Protein AF-0000000083564159 (afdb_homodimer)

pLDDT: mean 83.93, std 13.26, range [47.67, 97.36]

Nearest PDB structures (foldseek):
  1vc1-assembly1_B  TM=6.272E-01  e=5.639E-02  Thermotoga maritima
  6qcm-assembly1_I  TM=6.468E-01  e=1.013E-01  Listeria monocytogenes EGD-e
  1th8-assembly1_B  TM=5.402E-01  e=8.894E-02  Geobacillus stearothermophilus
  7b0u-assembly1_F  TM=5.932E-01  e=3.270E-01  Listeria innocua Clip11262
  7b0u-assembly1_A  TM=6.269E-01  e=3.975E-01  Listeria innocua Clip11262

Organism: NCBI:txid148449

Solvent-accessible surface area (backbone atoms only — not comparable to full-atom values): 13227 Å² total; per-residue (Å²): 116,71,78,38,78,55,93,30,36,37,26,28,71,38,76,91,56,44,20,36,37,36,45,35,70,27,69,53,58,63,67,64,37,51,50,52,54,46,53,44,49,53,47,27,57,75,66,58,18,37,29,36,36,37,40,44,65,36,29,67,57,66,48,71,68,50,48,48,43,41,60,70,52,46,43,58,55,46,57,72,41,53,45,30,38,38,29,37,26,34,44,54,43,54,45,54,52,49,50,53,47,50,48,46,40,59,77,20,82,68,22,49,63,48,80,27,61,38,66,67,59,35,50,54,55,54,62,72,103,117,71,78,38,77,57,94,30,36,38,26,28,71,38,77,92,56,43,20,34,37,37,45,34,69,26,68,52,58,63,67,65,36,50,50,51,53,48,52,43,48,51,48,26,57,76,66,57,19,36,27,38,37,38,39,44,66,36,30,68,59,66,48,71,68,49,49,49,43,42,61,70,52,48,42,58,56,46,57,72,41,53,46,29,38,37,28,37,26,35,44,54,42,57,45,54,52,49,51,52,49,51,48,48,38,60,77,21,80,68,23,49,63,49,82,27,61,36,67,66,60,35,51,54,56,53,62,73,103

Secondary structure (DSSP, 8-state):
-EEEE-SSEEEEEETTTTEEEEEE-S---HHHHHHHHHHHHHHHHHHT--EEEEE-TTT-PPPHHHHHHIIIIIHHHHHTTT--EEEEE--HHHHHHHHHHHHHHHH-TT-EEEEES-HHHHHHHHHT-/-EEEE-SSEEEEEETTTTEEEEEE-S---HHHHHHHHHHHHHHHHHHT--EEEEE-TTT-PPPHHHHHHIIIIIHHHHHTTT--EEEEE--HHHHHHHHHHHHHHHH-TT-EEEEES-HHHHHHHHHT-

Foldseek 3Di:
DFLDDDPFWTWDADPVQLEIEIDGRAADADPRVVVSLVSSLVVCQVSQGQEYEYECAHHPDYDPVRVVCCVPPVVVSSVPGSHNYYHYHYPPVVVVVVVVQVVQVPVCVPGHDDDDPDPVVVVVVVVVD/DFLDDDPFWTWDADPVQLEIEIDGDAADADPRVVVSLVSSLVVCQVSQGQEYEYECAHHPDYDPVRVVCCVPPVVVSSVPGSHNYYHYHYPPVVVVVVVVQVVQVPVPVPDHDDDDPDPVVVVVVVVVD

Radius of gyration: 19.93 Å; Cα contacts (8 Å, |Δi|>4): 503; chains: 2; bounding box: 34×60×39 Å

Structure (mmCIF, N/CA/C/O backbone):
data_AF-0000000083564159-model_v1
#
loop_
_entity.id
_entity.type
_entity.pdbx_description
1 polymer 'SpoIIAA-like protein'
#
loop_
_atom_site.group_PDB
_atom_site.id
_atom_site.type_symbol
_atom_site.label_atom_id
_atom_site.label_alt_id
_atom_site.label_comp_id
_atom_site.label_asym_id
_atom_site.label_entity_id
_atom_site.label_seq_id
_atom_site.pdbx_PDB_ins_code
_atom_site.Cartn_x
_atom_site.Cartn_y
_atom_site.Cartn_z
_atom_site.occupancy
_atom_site.B_iso_or_equiv
_atom_site.auth_seq_id
_atom_site.auth_comp_id
_atom_site.auth_asym_id
_atom_site.auth_atom_id
_atom_site.pdbx_PDB_model_num
ATOM 1 N N . MET A 1 1 ? 11.198 -28.884 -3.739 1 72.07 1 MET A N 1
ATOM 2 C CA . MET A 1 1 ? 11.857 -28.613 -5.014 1 72.07 1 MET A CA 1
ATOM 3 C C . MET A 1 1 ? 11.157 -27.48 -5.758 1 72.07 1 MET A C 1
ATOM 5 O O . MET A 1 1 ? 9.942 -27.312 -5.641 1 72.07 1 MET A O 1
ATOM 9 N N . ALA A 1 2 ? 12.023 -26.552 -6.4 1 87.8 2 ALA A N 1
ATOM 10 C CA . ALA A 1 2 ? 11.457 -25.426 -7.14 1 87.8 2 ALA A CA 1
ATOM 11 C C . ALA A 1 2 ? 10.73 -25.903 -8.394 1 87.8 2 ALA A C 1
ATOM 13 O O . ALA A 1 2 ? 11.218 -26.786 -9.103 1 87.8 2 ALA A O 1
ATOM 14 N N . HIS A 1 3 ? 9.511 -25.605 -8.534 1 92.89 3 HIS A N 1
ATOM 15 C CA . HIS A 1 3 ? 8.754 -25.849 -9.757 1 92.89 3 HIS A CA 1
ATOM 16 C C . HIS A 1 3 ? 9.267 -24.987 -10.905 1 92.89 3 HIS A C 1
ATOM 18 O O . HIS A 1 3 ? 9.289 -25.427 -12.056 1 92.89 3 HIS A O 1
ATOM 24 N N . TYR A 1 4 ? 9.705 -23.851 -10.603 1 94.32 4 TYR A N 1
ATOM 25 C CA . TYR A 1 4 ? 10.267 -22.876 -11.53 1 94.32 4 TYR A CA 1
ATOM 26 C C . TYR A 1 4 ? 11.358 -22.05 -10.858 1 94.32 4 TYR A C 1
ATOM 28 O O . TYR A 1 4 ? 11.216 -21.647 -9.701 1 94.32 4 TYR A O 1
ATOM 36 N N . GLU A 1 5 ? 12.474 -21.88 -11.603 1 94.17 5 GLU A N 1
ATOM 37 C CA . GLU A 1 5 ? 13.583 -21.093 -11.072 1 94.17 5 GLU A CA 1
ATOM 38 C C . GLU A 1 5 ? 14.21 -20.222 -12.157 1 94.17 5 GLU A C 1
ATOM 40 O O . GLU A 1 5 ? 14.437 -20.684 -13.277 1 94.17 5 GLU A O 1
ATOM 45 N N . SER A 1 6 ? 14.332 -19.001 -11.838 1 92.21 6 SER A N 1
ATOM 46 C CA . SER A 1 6 ? 15.048 -18.039 -12.669 1 92.21 6 SER A CA 1
ATOM 47 C C . SER A 1 6 ? 15.965 -17.156 -11.828 1 92.21 6 SER A C 1
ATOM 49 O O . SER A 1 6 ? 16.073 -17.344 -10.615 1 92.21 6 SER A O 1
ATOM 51 N N . ASP A 1 7 ? 16.652 -16.27 -12.486 1 91.6 7 ASP A N 1
ATOM 52 C CA . ASP A 1 7 ? 17.548 -15.373 -11.763 1 91.6 7 ASP A CA 1
ATOM 53 C C . ASP A 1 7 ? 16.768 -14.458 -10.822 1 91.6 7 ASP A C 1
ATOM 55 O O . ASP A 1 7 ? 17.319 -13.952 -9.842 1 91.6 7 ASP A O 1
ATOM 59 N N . VAL A 1 8 ? 15.48 -14.381 -11.049 1 91.75 8 VAL A N 1
ATOM 60 C CA . VAL A 1 8 ? 14.767 -13.34 -10.316 1 91.75 8 VAL A CA 1
ATOM 61 C C . VAL A 1 8 ? 13.667 -13.969 -9.464 1 91.75 8 VAL A C 1
ATOM 63 O O . VAL A 1 8 ? 13.121 -13.321 -8.568 1 91.75 8 VAL A O 1
ATOM 66 N N . LEU A 1 9 ? 13.314 -15.254 -9.712 1 94.65 9 LEU A N 1
ATOM 67 C CA . LEU A 1 9 ? 12.128 -15.804 -9.064 1 94.65 9 LEU A CA 1
ATOM 68 C C . LEU A 1 9 ? 12.261 -17.312 -8.875 1 94.65 9 LEU A C 1
ATOM 70 O O . LEU A 1 9 ? 12.754 -18.012 -9.763 1 94.65 9 LEU A O 1
ATOM 74 N N . THR A 1 10 ? 11.872 -17.768 -7.726 1 95.93 10 THR A N 1
ATOM 75 C CA . THR A 1 10 ? 11.649 -19.188 -7.476 1 95.93 10 THR A CA 1
ATOM 76 C C . THR A 1 10 ? 10.182 -19.455 -7.151 1 95.93 10 THR A C 1
ATOM 78 O O . THR A 1 10 ? 9.571 -18.725 -6.367 1 95.93 10 THR A O 1
ATOM 81 N N . VAL A 1 11 ? 9.6 -20.441 -7.83 1 97.08 11 VAL A N 1
ATOM 82 C CA . VAL A 1 11 ? 8.233 -20.879 -7.569 1 97.08 11 VAL A CA 1
ATOM 83 C C . VAL A 1 11 ? 8.243 -22.302 -7.017 1 97.08 11 VAL A C 1
ATOM 85 O O . VAL A 1 11 ? 8.856 -23.198 -7.602 1 97.08 11 VAL A O 1
ATOM 88 N N . GLU A 1 12 ? 7.565 -22.433 -5.899 1 97.3 12 GLU A N 1
ATOM 89 C CA . GLU A 1 12 ? 7.56 -23.767 -5.306 1 97.3 12 GLU A CA 1
ATOM 90 C C . GLU A 1 12 ? 6.207 -24.085 -4.675 1 97.3 12 GLU A C 1
ATOM 92 O O . GLU A 1 12 ? 5.395 -23.185 -4.449 1 97.3 12 GLU A O 1
ATOM 97 N N . TRP A 1 13 ? 6.083 -25.453 -4.373 1 97.3 13 TRP A N 1
ATOM 98 C CA . TRP A 1 13 ? 4.91 -25.939 -3.655 1 97.3 13 TRP A CA 1
ATOM 99 C C . TRP A 1 13 ? 5.227 -26.163 -2.18 1 97.3 13 TRP A C 1
ATOM 101 O O . TRP A 1 13 ? 6.199 -26.843 -1.844 1 97.3 13 TRP A O 1
ATOM 111 N N . ASP A 1 14 ? 4.52 -25.534 -1.372 1 96.49 14 ASP A N 1
ATOM 112 C CA . ASP A 1 14 ? 4.604 -25.797 0.061 1 96.49 14 ASP A CA 1
ATOM 113 C C . ASP A 1 14 ? 3.457 -26.693 0.523 1 96.49 14 ASP A C 1
ATOM 115 O O . ASP A 1 14 ? 2.336 -26.222 0.722 1 96.49 14 ASP A O 1
ATOM 119 N N . SER A 1 15 ? 3.762 -27.84 0.771 1 94.43 15 SER A N 1
ATOM 120 C CA . SER A 1 15 ? 2.743 -28.832 1.096 1 94.43 15 SER A CA 1
ATOM 121 C C . SER A 1 15 ? 2.142 -28.577 2.474 1 94.43 15 SER A C 1
ATOM 123 O O . SER A 1 15 ? 0.975 -28.894 2.717 1 94.43 15 SER A O 1
ATOM 125 N N . SER A 1 16 ? 2.896 -27.956 3.334 1 94.3 16 SER A N 1
ATOM 126 C CA . SER A 1 16 ? 2.39 -27.684 4.675 1 94.3 16 SER A CA 1
ATOM 127 C C . SER A 1 16 ? 1.328 -26.589 4.654 1 94.3 16 SER A C 1
ATOM 129 O O . SER A 1 16 ? 0.424 -26.577 5.492 1 94.3 16 SER A O 1
ATOM 131 N N . LEU A 1 17 ? 1.376 -25.77 3.634 1 94.7 17 LEU A N 1
ATOM 132 C CA . LEU A 1 17 ? 0.436 -24.662 3.507 1 94.7 17 LEU A CA 1
ATOM 133 C C . LEU A 1 17 ? -0.545 -24.909 2.366 1 94.7 17 LEU A C 1
ATOM 135 O O . LEU A 1 17 ? -1.505 -24.155 2.193 1 94.7 17 LEU A O 1
ATOM 139 N N . GLU A 1 18 ? -0.195 -25.989 1.553 1 95.14 18 GLU A N 1
ATOM 140 C CA . GLU A 1 18 ? -0.939 -26.205 0.316 1 95.14 18 GLU A CA 1
ATOM 141 C C . GLU A 1 18 ? -1.012 -24.926 -0.514 1 95.14 18 GLU A C 1
ATOM 143 O O . GLU A 1 18 ? -2.097 -24.507 -0.923 1 95.14 18 GLU A O 1
ATOM 148 N N . ALA A 1 19 ? 0.169 -24.418 -0.706 1 96.52 19 ALA A N 1
ATOM 149 C CA . ALA A 1 19 ? 0.257 -23.107 -1.344 1 96.52 19 ALA A CA 1
ATOM 150 C C . ALA A 1 19 ? 1.346 -23.09 -2.413 1 96.52 19 ALA A C 1
ATOM 152 O O . ALA A 1 19 ? 2.374 -23.756 -2.272 1 96.52 19 ALA A O 1
ATOM 153 N N . VAL A 1 20 ? 1.058 -22.339 -3.409 1 97.23 20 VAL A N 1
ATOM 154 C CA . VAL A 1 20 ? 2.141 -21.91 -4.288 1 97.23 20 VAL A CA 1
ATOM 155 C C . VAL A 1 20 ? 2.902 -20.753 -3.643 1 97.23 20 VAL A C 1
ATOM 157 O O . VAL A 1 20 ? 2.296 -19.775 -3.198 1 97.23 20 VAL A O 1
ATOM 160 N N . VAL A 1 21 ? 4.214 -20.916 -3.55 1 96.41 21 VAL A N 1
ATOM 161 C CA . VAL A 1 21 ? 5.059 -19.888 -2.951 1 96.41 21 VAL A CA 1
ATOM 162 C C . VAL A 1 21 ? 5.941 -19.254 -4.025 1 96.41 21 VAL A C 1
ATOM 164 O O . VAL A 1 21 ? 6.692 -19.951 -4.712 1 96.41 21 VAL A O 1
ATOM 167 N N . MET A 1 22 ? 5.77 -17.883 -4.163 1 95.27 22 MET A N 1
ATOM 168 C CA . MET A 1 22 ? 6.568 -17.094 -5.097 1 95.27 22 MET A CA 1
ATOM 169 C C . MET A 1 22 ? 7.607 -16.259 -4.355 1 95.27 22 MET A C 1
ATOM 171 O O . MET A 1 22 ? 7.257 -15.325 -3.631 1 95.27 22 MET A O 1
ATOM 175 N N . ASN A 1 23 ? 8.845 -16.615 -4.583 1 93.02 23 ASN A N 1
ATOM 176 C CA . ASN A 1 23 ? 9.928 -15.865 -3.954 1 93.02 23 ASN A CA 1
ATOM 177 C C . ASN A 1 23 ? 10.684 -15.014 -4.97 1 93.02 23 ASN A C 1
ATOM 179 O O . ASN A 1 23 ? 11.565 -15.514 -5.672 1 93.02 23 ASN A O 1
ATOM 183 N N . TRP A 1 24 ? 10.386 -13.764 -5.024 1 90.19 24 TRP A N 1
ATOM 184 C CA . TRP A 1 24 ? 11.105 -12.847 -5.902 1 90.19 24 TRP A CA 1
ATOM 185 C C . TRP A 1 24 ? 12.433 -12.428 -5.281 1 90.19 24 TRP A C 1
ATOM 187 O O . TRP A 1 24 ? 12.478 -11.998 -4.126 1 90.19 24 TRP A O 1
ATOM 197 N N . HIS A 1 25 ? 13.498 -12.519 -6.035 1 88.97 25 HIS A N 1
ATOM 198 C CA . HIS A 1 25 ? 14.821 -12.225 -5.497 1 88.97 25 HIS A CA 1
ATOM 199 C C . HIS A 1 25 ? 15.413 -10.976 -6.142 1 88.97 25 HIS A C 1
ATOM 201 O O . HIS A 1 25 ? 16.498 -10.53 -5.761 1 88.97 25 HIS A O 1
ATOM 207 N N . ASP A 1 26 ? 14.755 -10.605 -7.213 1 86.76 26 ASP A N 1
ATOM 208 C CA . ASP A 1 26 ? 15.241 -9.421 -7.916 1 86.76 26 ASP A CA 1
ATOM 209 C C . ASP A 1 26 ? 14.123 -8.765 -8.724 1 86.76 26 ASP A C 1
ATOM 211 O O . ASP A 1 26 ? 13.051 -9.348 -8.897 1 86.76 26 ASP A O 1
ATOM 215 N N . PHE A 1 27 ? 14.558 -7.63 -9.273 1 85.83 27 PHE A N 1
ATOM 216 C CA . PHE A 1 27 ? 13.628 -6.878 -10.108 1 85.83 27 PHE A CA 1
ATOM 217 C C . PHE A 1 27 ? 13.285 -7.657 -11.372 1 85.83 27 PHE A C 1
ATOM 219 O O . PHE A 1 27 ? 14.158 -8.282 -11.979 1 85.83 27 PHE A O 1
ATOM 226 N N . ALA A 1 28 ? 11.951 -7.653 -11.732 1 87.45 28 ALA A N 1
ATOM 227 C CA . ALA A 1 28 ? 11.505 -8.315 -12.956 1 87.45 28 ALA A CA 1
ATOM 228 C C . ALA A 1 28 ? 10.453 -7.48 -13.679 1 87.45 28 ALA A C 1
ATOM 230 O O . ALA A 1 28 ? 9.585 -6.878 -13.043 1 87.45 28 ALA A O 1
ATOM 231 N N . THR A 1 29 ? 10.591 -7.395 -15.032 1 86.85 29 THR A N 1
ATOM 232 C CA . THR A 1 29 ? 9.618 -6.681 -15.853 1 86.85 29 THR A CA 1
ATOM 233 C C . THR A 1 29 ? 9.376 -7.418 -17.167 1 86.85 29 THR A C 1
ATOM 235 O O . THR A 1 29 ? 10.117 -8.34 -17.514 1 86.85 29 THR A O 1
ATOM 238 N N . GLY A 1 30 ? 8.327 -7.16 -17.786 1 91.56 30 GLY A N 1
ATOM 239 C CA . GLY A 1 30 ? 8.043 -7.71 -19.102 1 91.56 30 GLY A CA 1
ATOM 240 C C . GLY A 1 30 ? 7.87 -9.218 -19.093 1 91.56 30 GLY A C 1
ATOM 241 O O . GLY A 1 30 ? 7.137 -9.759 -18.262 1 91.56 30 GLY A O 1
ATOM 242 N N . GLU A 1 31 ? 8.564 -9.831 -20.018 1 93.22 31 GLU A N 1
ATOM 243 C CA . GLU A 1 31 ? 8.386 -11.265 -20.227 1 93.22 31 GLU A CA 1
A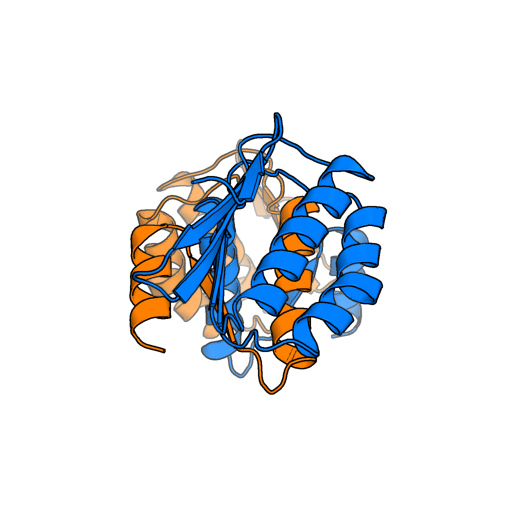TOM 244 C C . GLU A 1 31 ? 8.851 -12.062 -19.011 1 93.22 31 GLU A C 1
ATOM 246 O O . GLU A 1 31 ? 8.226 -13.056 -18.637 1 93.22 31 GLU A O 1
ATOM 251 N N . THR A 1 32 ? 9.892 -11.604 -18.424 1 92.8 32 THR A N 1
ATOM 252 C CA . THR A 1 32 ? 10.431 -12.295 -17.257 1 92.8 32 THR A CA 1
ATOM 253 C C . THR A 1 32 ? 9.425 -12.285 -16.11 1 92.8 32 THR A C 1
ATOM 255 O O . THR A 1 32 ? 9.212 -13.308 -15.455 1 92.8 32 THR A O 1
ATOM 258 N N . TYR A 1 33 ? 8.812 -11.256 -15.882 1 92.84 33 TYR A N 1
ATOM 259 C CA . TYR A 1 33 ? 7.774 -11.104 -14.868 1 92.84 33 TYR A CA 1
ATOM 260 C C . TYR A 1 33 ? 6.564 -11.973 -15.192 1 92.84 33 TYR A C 1
ATOM 262 O O . TYR A 1 33 ? 6.099 -12.739 -14.345 1 92.84 33 TYR A O 1
ATOM 270 N N . ARG A 1 34 ? 6.166 -11.958 -16.386 1 94.74 34 ARG A N 1
ATOM 271 C CA . ARG A 1 34 ? 4.943 -12.638 -16.799 1 94.74 34 ARG A CA 1
ATOM 272 C C . ARG A 1 34 ? 5.134 -14.151 -16.809 1 94.74 34 ARG A C 1
ATOM 274 O O . ARG A 1 34 ? 4.24 -14.898 -16.407 1 94.74 34 ARG A O 1
ATOM 281 N N . GLU A 1 35 ? 6.282 -14.507 -17.214 1 95.29 35 GLU A N 1
ATOM 282 C CA . GLU A 1 35 ? 6.6 -15.932 -17.208 1 95.29 35 GLU A CA 1
ATOM 283 C C . GLU A 1 35 ? 6.594 -16.493 -15.789 1 95.29 35 GLU A C 1
ATOM 285 O O . GLU A 1 35 ? 6.139 -17.616 -15.563 1 95.29 35 GLU A O 1
ATOM 290 N N . GLY A 1 36 ? 7.125 -15.745 -14.893 1 94.15 36 GLY A N 1
ATOM 291 C CA . GLY A 1 36 ? 7.115 -16.169 -13.502 1 94.15 36 GLY A CA 1
ATOM 292 C C . GLY A 1 36 ? 5.717 -16.35 -12.943 1 94.15 36 GLY A C 1
ATOM 293 O O . GLY A 1 36 ? 5.409 -17.386 -12.349 1 94.15 36 GLY A O 1
ATOM 294 N N . LEU A 1 37 ? 4.895 -15.345 -13.16 1 94.2 37 LEU A N 1
ATOM 295 C CA . LEU A 1 37 ? 3.52 -15.421 -12.68 1 94.2 37 LEU A CA 1
ATOM 296 C C . LEU A 1 37 ? 2.782 -16.588 -13.328 1 94.2 37 LEU A C 1
ATOM 298 O O . LEU A 1 37 ? 2.025 -17.297 -12.661 1 94.2 37 LEU A O 1
ATOM 302 N N . ASN A 1 38 ? 3.042 -16.809 -14.566 1 96.59 38 ASN A N 1
ATOM 303 C CA . ASN A 1 38 ? 2.394 -17.913 -15.267 1 96.59 38 ASN A CA 1
ATOM 304 C C . ASN A 1 38 ? 2.851 -19.265 -14.727 1 96.59 38 ASN A C 1
ATOM 306 O O . ASN A 1 38 ? 2.047 -20.191 -14.6 1 96.59 38 ASN A O 1
ATOM 310 N N . ALA A 1 39 ? 4.078 -19.346 -14.46 1 96.52 39 ALA A N 1
ATOM 311 C CA . ALA A 1 39 ? 4.587 -20.587 -13.882 1 96.52 39 ALA A CA 1
ATOM 312 C C . ALA A 1 39 ? 3.907 -20.891 -12.55 1 96.52 39 ALA A C 1
ATOM 314 O O . ALA A 1 39 ? 3.577 -22.044 -12.263 1 96.52 39 ALA A O 1
ATOM 315 N N . GLY A 1 40 ? 3.763 -19.867 -11.758 1 96.96 40 GLY A N 1
ATOM 316 C CA . GLY A 1 40 ? 3.044 -20.04 -10.506 1 96.96 40 GLY A CA 1
ATOM 317 C C . GLY A 1 40 ? 1.603 -20.473 -10.699 1 96.96 40 GLY A C 1
ATOM 318 O O . GLY A 1 40 ? 1.12 -21.37 -10.005 1 96.96 40 GLY A O 1
ATOM 319 N N . LEU A 1 41 ? 0.975 -19.871 -11.618 1 95.74 41 LEU A N 1
ATOM 320 C CA . LEU A 1 41 ? -0.428 -20.193 -11.859 1 95.74 41 LEU A CA 1
ATOM 321 C C . LEU A 1 41 ? -0.577 -21.622 -12.371 1 95.74 41 LEU A C 1
ATOM 323 O O . LEU A 1 41 ? -1.497 -22.337 -11.968 1 95.74 41 LEU A O 1
ATOM 327 N N . ASP A 1 42 ? 0.272 -22.005 -13.254 1 96.8 42 ASP A N 1
ATOM 328 C CA . ASP A 1 42 ? 0.251 -23.379 -13.747 1 96.8 42 ASP A CA 1
ATOM 329 C C . ASP A 1 42 ? 0.379 -24.377 -12.598 1 96.8 42 ASP A C 1
ATOM 331 O O . ASP A 1 42 ? -0.324 -25.389 -12.567 1 96.8 42 ASP A O 1
ATOM 335 N N . LEU A 1 43 ? 1.223 -24.05 -11.736 1 97.25 43 LEU A N 1
ATOM 336 C CA . LEU A 1 43 ? 1.403 -24.919 -10.578 1 97.25 43 LEU A CA 1
ATOM 337 C C . LEU A 1 43 ? 0.149 -24.935 -9.711 1 97.25 43 LEU A C 1
ATOM 339 O O . LEU A 1 43 ? -0.238 -25.985 -9.191 1 97.25 43 LEU A O 1
ATOM 343 N N . ALA A 1 44 ? -0.449 -23.793 -9.555 1 96.14 44 ALA A N 1
ATOM 344 C CA . ALA A 1 44 ? -1.68 -23.708 -8.773 1 96.14 44 ALA A CA 1
ATOM 345 C C . ALA A 1 44 ? -2.774 -24.585 -9.374 1 96.14 44 ALA A C 1
ATOM 347 O O . ALA A 1 44 ? -3.483 -25.287 -8.65 1 96.14 44 ALA A O 1
ATOM 348 N N . ILE A 1 45 ? -2.827 -24.566 -10.638 1 95.67 45 ILE A N 1
ATOM 349 C CA . ILE A 1 45 ? -3.839 -25.35 -11.339 1 95.67 45 ILE A CA 1
ATOM 350 C C . ILE A 1 45 ? -3.512 -26.837 -11.222 1 95.67 45 ILE A C 1
ATOM 352 O O . ILE A 1 45 ? -4.39 -27.65 -10.925 1 95.67 45 ILE A O 1
ATOM 356 N N . GLU A 1 46 ? -2.295 -27.138 -11.392 1 96.2 46 GLU A N 1
ATOM 357 C CA . GLU A 1 46 ? -1.846 -28.525 -11.315 1 96.2 46 GLU A CA 1
ATOM 358 C C . GLU A 1 46 ? -2.139 -29.125 -9.943 1 96.2 46 GLU A C 1
ATOM 360 O O . GLU A 1 46 ? -2.57 -30.275 -9.842 1 96.2 46 GLU A O 1
ATOM 365 N N . LYS A 1 47 ? -1.973 -28.319 -8.912 1 96.43 47 LYS A N 1
ATOM 366 C CA . LYS A 1 47 ? -2.064 -28.835 -7.549 1 96.43 47 LYS A CA 1
ATOM 367 C C . LYS A 1 47 ? -3.444 -28.572 -6.952 1 96.43 47 LYS A C 1
ATOM 369 O O . LYS A 1 47 ? -3.753 -29.046 -5.857 1 96.43 47 LYS A O 1
ATOM 374 N N . GLY A 1 48 ? -4.216 -27.852 -7.689 1 95.37 48 GLY A N 1
ATOM 375 C CA . GLY A 1 48 ? -5.475 -27.426 -7.1 1 95.37 48 GLY A CA 1
ATOM 376 C C . GLY A 1 48 ? -5.296 -26.576 -5.856 1 95.37 48 GLY A C 1
ATOM 377 O O . GLY A 1 48 ? -5.981 -26.783 -4.852 1 95.37 48 GLY A O 1
ATOM 378 N N . ALA A 1 49 ? -4.405 -25.664 -5.915 1 94.72 49 ALA A N 1
ATOM 379 C CA . ALA A 1 49 ? -4.015 -24.876 -4.75 1 94.72 49 ALA A CA 1
ATOM 380 C C . ALA A 1 49 ? -5.096 -23.863 -4.386 1 94.72 49 ALA A C 1
ATOM 382 O O . ALA A 1 49 ? -5.65 -23.194 -5.262 1 94.72 49 ALA A O 1
ATOM 383 N N . ALA A 1 50 ? -5.356 -23.771 -3.144 1 92.82 50 ALA A N 1
ATOM 384 C CA . ALA A 1 50 ? -6.26 -22.733 -2.656 1 92.82 50 ALA A CA 1
ATOM 385 C C . ALA A 1 50 ? -5.483 -21.505 -2.189 1 92.82 50 ALA A C 1
ATOM 387 O O . ALA A 1 50 ? -6.04 -20.408 -2.099 1 92.82 50 ALA A O 1
ATOM 388 N N . ASN A 1 51 ? -4.157 -21.777 -1.892 1 93.69 51 ASN A N 1
ATOM 389 C CA . ASN A 1 51 ? -3.364 -20.745 -1.234 1 93.69 51 ASN A CA 1
ATOM 390 C C . ASN A 1 51 ? -2.198 -20.291 -2.108 1 93.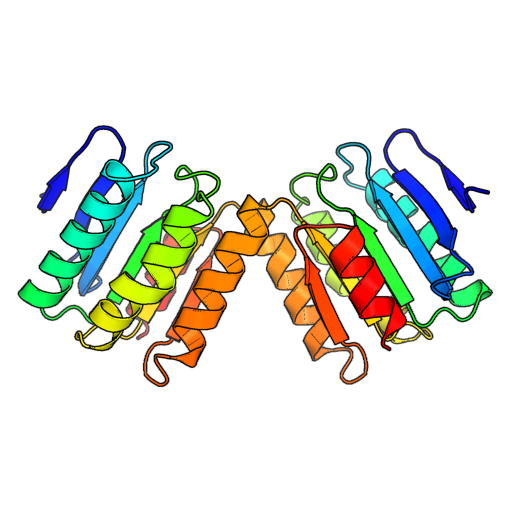69 51 ASN A C 1
ATOM 392 O O . ASN A 1 51 ? -1.577 -21.106 -2.793 1 93.69 51 ASN A O 1
ATOM 396 N N . TRP A 1 52 ? -1.965 -18.933 -2.029 1 93.71 52 TRP A N 1
ATOM 397 C CA . TRP A 1 52 ? -0.894 -18.253 -2.749 1 93.71 52 TRP A CA 1
ATOM 398 C C . TRP A 1 52 ? -0.097 -17.349 -1.815 1 93.71 52 TRP A C 1
ATOM 400 O O . TRP A 1 52 ? -0.673 -16.55 -1.073 1 93.71 52 TRP A O 1
ATOM 410 N N . LEU A 1 53 ? 1.157 -17.581 -1.796 1 93.83 53 LEU A N 1
ATOM 411 C CA . LEU A 1 53 ? 2.051 -16.714 -1.037 1 93.83 53 LEU A CA 1
ATOM 412 C C . LEU A 1 53 ? 3.068 -16.043 -1.956 1 93.83 53 LEU A C 1
ATOM 414 O O . LEU A 1 53 ? 3.885 -16.72 -2.584 1 93.83 53 LEU A O 1
ATOM 418 N N . ALA A 1 54 ? 3.023 -14.758 -2.035 1 91.86 54 ALA A N 1
ATOM 419 C CA . ALA A 1 54 ? 3.968 -14.002 -2.852 1 91.86 54 ALA A CA 1
ATOM 420 C C . ALA A 1 54 ? 4.803 -13.057 -1.993 1 91.86 54 ALA A C 1
ATOM 422 O O . ALA A 1 54 ? 4.263 -12.168 -1.332 1 91.86 54 ALA A O 1
ATOM 423 N N . ASP A 1 55 ? 6.044 -13.294 -2.037 1 88.79 55 ASP A N 1
ATOM 424 C CA . ASP A 1 55 ? 6.98 -12.373 -1.397 1 88.79 55 ASP A CA 1
ATOM 425 C C . ASP A 1 55 ? 7.504 -11.343 -2.395 1 88.79 55 ASP A C 1
ATOM 427 O O . ASP A 1 55 ? 8.32 -11.667 -3.26 1 88.79 55 ASP A O 1
ATOM 431 N N . LEU A 1 56 ? 7.066 -10.085 -2.269 1 82.01 56 LEU A N 1
ATOM 432 C CA . LEU A 1 56 ? 7.33 -9.061 -3.275 1 82.01 56 LEU A CA 1
ATOM 433 C C . LEU A 1 56 ? 8.374 -8.067 -2.778 1 82.01 56 LEU A C 1
ATOM 435 O O . LEU A 1 56 ? 8.607 -7.036 -3.412 1 82.01 56 LEU A O 1
ATOM 439 N N . ARG A 1 57 ? 9.089 -8.292 -1.77 1 80.74 57 ARG A N 1
ATOM 440 C CA . ARG A 1 57 ? 9.973 -7.325 -1.128 1 80.74 57 ARG A CA 1
ATOM 441 C C . ARG A 1 57 ? 11.129 -6.945 -2.048 1 80.74 57 ARG A C 1
ATOM 443 O O . ARG A 1 57 ? 11.643 -5.827 -1.978 1 80.74 57 ARG A O 1
ATOM 450 N N . ASP A 1 58 ? 11.404 -7.87 -3.003 1 80.89 58 ASP A N 1
ATOM 451 C CA . ASP A 1 58 ? 12.541 -7.607 -3.88 1 80.89 58 ASP A CA 1
ATOM 452 C C . ASP A 1 58 ? 12.086 -7.391 -5.321 1 80.89 58 ASP A C 1
ATOM 454 O O . ASP A 1 58 ? 12.911 -7.19 -6.215 1 80.89 58 ASP A O 1
ATOM 458 N N . LEU A 1 59 ? 10.852 -7.521 -5.648 1 77.45 59 LEU A N 1
ATOM 459 C CA . LEU A 1 59 ? 10.331 -7.402 -7.006 1 77.45 59 LEU A CA 1
ATOM 460 C C . LEU A 1 59 ? 10.431 -5.963 -7.502 1 77.45 59 LEU A C 1
ATOM 462 O O . LEU A 1 59 ? 10.612 -5.726 -8.698 1 77.45 59 LEU A O 1
ATOM 466 N N . GLY A 1 60 ? 10.403 -4.95 -6.573 1 70.39 60 GLY A N 1
ATOM 467 C CA . GLY A 1 60 ? 10.413 -3.55 -6.964 1 70.39 60 GLY A CA 1
ATOM 468 C C . GLY A 1 60 ? 9.078 -3.071 -7.504 1 70.39 60 GLY A C 1
ATOM 469 O O . GLY A 1 60 ? 8.039 -3.674 -7.229 1 70.39 60 GLY A O 1
ATOM 470 N N . THR A 1 61 ? 9.109 -1.928 -8.379 1 68.28 61 THR A N 1
ATOM 471 C CA . THR A 1 61 ? 7.894 -1.317 -8.905 1 68.28 61 THR A CA 1
ATOM 472 C C . THR A 1 61 ? 7.534 -1.911 -10.264 1 68.28 61 THR A C 1
ATOM 474 O O . THR A 1 61 ? 8.392 -2.032 -11.141 1 68.28 61 THR A O 1
ATOM 477 N N . LEU A 1 62 ? 6.281 -2.344 -10.381 1 74.67 62 LEU A N 1
ATOM 478 C CA . LEU A 1 62 ? 5.803 -2.915 -11.635 1 74.67 62 LEU A CA 1
ATOM 479 C C . LEU A 1 62 ? 5.633 -1.833 -12.696 1 74.67 62 LEU A C 1
ATOM 481 O O . LEU A 1 62 ? 5.175 -0.728 -12.395 1 74.67 62 LEU A O 1
ATOM 485 N N . SER A 1 63 ? 6.045 -2.163 -13.849 1 78.25 63 SER A N 1
ATOM 486 C CA . SER A 1 63 ? 5.741 -1.261 -14.955 1 78.25 63 SER A CA 1
ATOM 487 C C . SER A 1 63 ? 4.236 -1.135 -15.168 1 78.25 63 SER A C 1
ATOM 489 O O . SER A 1 63 ? 3.472 -2.018 -14.774 1 78.25 63 SER A O 1
ATOM 491 N N . GLU A 1 64 ? 3.883 -0.102 -15.807 1 73.85 64 GLU A N 1
ATOM 492 C CA . GLU A 1 64 ? 2.469 0.089 -16.114 1 73.85 64 GLU A CA 1
ATOM 493 C C . GLU A 1 64 ? 1.932 -1.052 -16.973 1 73.85 64 GLU A C 1
ATOM 495 O O . GLU A 1 64 ? 0.824 -1.542 -16.741 1 73.85 64 GLU A O 1
ATOM 500 N N . ASP A 1 65 ? 2.711 -1.461 -17.933 1 82.07 65 ASP A N 1
ATOM 501 C CA . ASP A 1 65 ? 2.317 -2.547 -18.825 1 82.07 65 ASP A CA 1
ATOM 502 C C . ASP A 1 65 ? 2.137 -3.853 -18.054 1 82.07 65 ASP A C 1
ATOM 504 O O . ASP A 1 65 ? 1.202 -4.611 -18.317 1 82.07 65 ASP A O 1
ATOM 508 N N . ASP A 1 66 ? 2.976 -4.076 -17.127 1 84.8 66 ASP A N 1
ATOM 509 C CA . ASP A 1 66 ? 2.905 -5.314 -16.357 1 84.8 66 ASP A CA 1
ATOM 510 C C . ASP A 1 66 ? 1.728 -5.289 -15.385 1 84.8 66 ASP A C 1
ATOM 512 O O . ASP A 1 66 ? 1.093 -6.318 -15.144 1 84.8 66 ASP A O 1
ATOM 516 N N . GLN A 1 67 ? 1.483 -4.139 -14.913 1 79.81 67 GLN A N 1
ATOM 517 C CA . GLN A 1 67 ? 0.305 -3.98 -14.066 1 79.81 67 GLN A CA 1
ATOM 518 C C . GLN A 1 67 ? -0.976 -4.256 -14.847 1 79.81 67 GLN A C 1
ATOM 520 O O . GLN A 1 67 ? -1.846 -4.996 -14.381 1 79.81 67 GLN A O 1
ATOM 525 N N . GLN A 1 68 ? -0.988 -3.7 -15.944 1 79.8 68 GLN A N 1
ATOM 526 C CA . GLN A 1 68 ? -2.164 -3.876 -16.789 1 79.8 68 GLN A CA 1
ATOM 527 C C . GLN A 1 68 ? -2.346 -5.339 -17.182 1 79.8 68 GLN A C 1
ATOM 529 O O . GLN A 1 68 ? -3.457 -5.87 -17.123 1 79.8 68 GLN A O 1
ATOM 534 N N . TRP A 1 69 ? -1.312 -5.914 -17.581 1 87.62 69 TRP A N 1
ATOM 535 C CA . TRP A 1 69 ? -1.37 -7.325 -17.949 1 87.62 69 TRP A CA 1
ATOM 536 C C . TRP A 1 69 ? -1.822 -8.177 -16.768 1 87.62 69 TRP A C 1
ATOM 538 O O . TRP A 1 69 ? -2.636 -9.089 -16.928 1 87.62 69 TRP A O 1
ATOM 548 N N . THR A 1 70 ? -1.229 -7.941 -15.648 1 86.23 70 THR A N 1
ATOM 549 C CA . THR A 1 70 ? -1.59 -8.694 -14.452 1 86.23 70 THR A CA 1
ATOM 550 C C . THR A 1 70 ? -3.087 -8.588 -14.177 1 86.23 70 THR A C 1
ATOM 552 O O . THR A 1 70 ? -3.75 -9.596 -13.925 1 86.23 70 THR A O 1
ATOM 555 N N . GLN A 1 71 ? -3.62 -7.451 -14.324 1 80.36 71 GLN A N 1
ATOM 556 C CA . GLN A 1 71 ? -5.02 -7.198 -13.997 1 80.36 71 GLN A CA 1
ATOM 557 C C . GLN A 1 71 ? -5.946 -7.758 -15.073 1 80.36 71 GLN A C 1
ATOM 559 O O . GLN A 1 71 ? -6.994 -8.328 -14.762 1 80.36 71 GLN A O 1
ATOM 564 N N . GLU A 1 72 ? -5.528 -7.692 -16.209 1 81.82 72 GLU A N 1
ATOM 565 C CA . GLU A 1 72 ? -6.461 -7.954 -17.301 1 81.82 72 GLU A CA 1
ATOM 566 C C . GLU A 1 72 ? -6.315 -9.381 -17.821 1 81.82 72 GLU A C 1
ATOM 568 O O . GLU A 1 72 ? -7.237 -9.92 -18.438 1 81.82 72 GLU A O 1
ATOM 573 N N . GLU A 1 73 ? -5.192 -9.87 -17.627 1 87.88 73 GLU A N 1
ATOM 574 C CA . GLU A 1 73 ? -4.957 -11.188 -18.209 1 87.88 73 GLU A CA 1
ATOM 575 C C . GLU A 1 73 ? -4.712 -12.234 -17.125 1 87.88 73 GLU A C 1
ATOM 577 O O . GLU A 1 73 ? -5.312 -13.311 -17.147 1 87.88 73 GLU A O 1
ATOM 582 N N . TRP A 1 74 ? -3.891 -11.957 -16.225 1 89.95 74 TRP A N 1
ATOM 583 C CA . TRP A 1 74 ? -3.493 -12.96 -15.243 1 89.95 74 TRP A CA 1
ATOM 584 C C . TRP A 1 74 ? -4.574 -13.145 -14.184 1 89.95 74 TRP A C 1
ATOM 586 O O . TRP A 1 74 ? -4.937 -14.275 -13.849 1 89.95 74 TRP A O 1
ATOM 596 N N . HIS A 1 75 ? -5.094 -12.078 -13.708 1 84.84 75 HIS A N 1
ATOM 597 C CA . HIS A 1 75 ? -6.061 -12.148 -12.619 1 84.84 75 HIS A CA 1
ATOM 598 C C . HIS A 1 75 ? -7.285 -12.965 -13.019 1 84.84 75 HIS A C 1
ATOM 600 O O . HIS A 1 75 ? -7.713 -13.853 -12.279 1 84.84 75 HIS A O 1
ATOM 606 N N . PRO A 1 76 ? -7.794 -12.69 -14.141 1 84.2 76 PRO A N 1
ATOM 607 C CA . PRO A 1 76 ? -8.954 -13.492 -14.534 1 84.2 76 PRO A CA 1
ATOM 608 C C . PRO A 1 76 ? -8.654 -14.989 -14.561 1 84.2 76 PRO A C 1
ATOM 610 O O . PRO A 1 76 ? -9.494 -15.798 -14.159 1 84.2 76 PRO A O 1
ATOM 613 N N . ARG A 1 77 ? -7.528 -15.316 -15.004 1 89.01 77 ARG A N 1
ATOM 614 C CA . ARG A 1 77 ? -7.131 -16.72 -15.018 1 89.01 77 ARG A CA 1
ATOM 615 C C . ARG A 1 77 ? -6.957 -17.255 -13.601 1 89.01 77 ARG A C 1
ATOM 617 O O . ARG A 1 77 ? -7.325 -18.396 -13.313 1 89.01 77 ARG A O 1
ATOM 624 N N . ALA A 1 78 ? -6.404 -16.491 -12.747 1 86.99 78 ALA A N 1
ATOM 625 C CA . ALA A 1 78 ? -6.207 -16.88 -11.353 1 86.99 78 ALA A CA 1
ATOM 626 C C . ALA A 1 78 ? -7.544 -17.086 -10.647 1 86.99 78 ALA A C 1
ATOM 628 O O . ALA A 1 78 ? -7.704 -18.031 -9.871 1 86.99 78 ALA A O 1
ATOM 629 N N . PHE A 1 79 ? -8.483 -16.298 -11.007 1 81.56 79 PHE A N 1
ATOM 630 C CA . PHE A 1 79 ? -9.783 -16.346 -10.348 1 81.56 79 PHE A CA 1
ATOM 631 C C . PHE A 1 79 ? -10.586 -17.551 -10.823 1 81.56 79 PHE A C 1
ATOM 633 O O . PHE A 1 79 ? -11.51 -17.997 -10.139 1 81.56 79 PHE A O 1
ATOM 640 N N . GLU A 1 80 ? -10.207 -17.969 -11.937 1 84.52 80 GLU A N 1
ATOM 641 C CA . GLU A 1 80 ? -10.881 -19.148 -12.473 1 84.52 80 GLU A CA 1
ATOM 642 C C . GLU A 1 80 ? -10.247 -20.432 -11.946 1 84.52 80 GLU A C 1
ATOM 644 O O . GLU A 1 80 ? -10.779 -21.524 -12.155 1 84.52 80 GLU A O 1
ATOM 649 N N . SER A 1 81 ? -9.221 -20.219 -11.258 1 88.37 81 SER A N 1
ATOM 650 C CA . SER A 1 81 ? -8.551 -21.378 -10.677 1 88.37 81 SER A CA 1
ATOM 651 C C . SER A 1 81 ? -9.075 -21.674 -9.275 1 88.37 81 SER A C 1
ATOM 653 O O . SER A 1 81 ? -10.102 -21.13 -8.863 1 88.37 81 SER A O 1
ATOM 655 N N . SER A 1 82 ? -8.398 -22.536 -8.591 1 89.86 82 SER A N 1
ATOM 656 C CA . SER A 1 82 ? -8.798 -22.924 -7.243 1 89.86 82 SER A CA 1
ATOM 657 C C . SER A 1 82 ? -8.289 -21.927 -6.207 1 89.86 82 SER A C 1
ATOM 659 O O . SER A 1 82 ? -8.605 -22.04 -5.021 1 89.86 82 SER A O 1
ATOM 661 N N . LEU A 1 83 ? -7.578 -20.945 -6.585 1 89.48 83 LEU A N 1
ATOM 662 C CA . LEU A 1 83 ? -6.984 -19.988 -5.657 1 89.48 83 LEU A CA 1
ATOM 663 C C . LEU A 1 83 ? -8.063 -19.18 -4.944 1 89.48 83 LEU A C 1
ATOM 665 O O . LEU A 1 83 ? -8.964 -18.637 -5.588 1 89.48 83 LEU A O 1
ATOM 669 N N . SER A 1 84 ? -7.926 -19.094 -3.64 1 84.8 84 SER A N 1
ATOM 670 C CA . SER A 1 84 ? -8.931 -18.371 -2.868 1 84.8 84 SER A CA 1
ATOM 671 C C . SER A 1 84 ? -8.282 -17.472 -1.82 1 84.8 84 SER A C 1
ATOM 673 O O . SER A 1 84 ? -8.873 -16.477 -1.395 1 84.8 84 SER A O 1
ATOM 675 N N . ASN A 1 85 ? -7.069 -17.821 -1.388 1 86.59 85 ASN A N 1
ATOM 676 C CA . ASN A 1 85 ? -6.358 -17.059 -0.367 1 86.59 85 ASN A CA 1
ATOM 677 C C . ASN A 1 85 ? -4.982 -16.615 -0.855 1 86.59 85 ASN A C 1
ATOM 679 O O . ASN A 1 85 ? -4.116 -17.448 -1.127 1 86.59 85 ASN A O 1
ATOM 683 N N . MET A 1 86 ? -4.854 -15.31 -0.947 1 88.28 86 MET A N 1
ATOM 684 C CA . MET A 1 86 ? -3.581 -14.774 -1.421 1 88.28 86 MET A CA 1
ATOM 685 C C . MET A 1 86 ? -2.917 -13.918 -0.348 1 88.28 86 MET A C 1
ATOM 687 O O . MET A 1 86 ? -3.47 -12.899 0.068 1 88.28 86 MET A O 1
ATOM 691 N N . ALA A 1 87 ? -1.788 -14.354 0.128 1 87.54 87 ALA A N 1
ATOM 692 C CA . ALA A 1 87 ? -0.969 -13.587 1.063 1 87.54 87 ALA A CA 1
ATOM 693 C C . ALA A 1 87 ? 0.18 -12.889 0.341 1 87.54 87 ALA A C 1
ATOM 695 O O . ALA A 1 87 ? 0.971 -13.535 -0.351 1 87.54 87 ALA A O 1
ATOM 696 N N . ILE A 1 88 ? 0.234 -11.641 0.494 1 86.64 88 ILE A N 1
ATOM 697 C CA . ILE A 1 88 ? 1.247 -10.832 -0.175 1 86.64 88 ILE A CA 1
ATOM 698 C C . ILE A 1 88 ? 2.185 -10.219 0.862 1 86.64 88 ILE A C 1
ATOM 700 O O . ILE A 1 88 ? 1.743 -9.503 1.763 1 86.64 88 ILE A O 1
ATOM 704 N N . VAL A 1 89 ? 3.461 -10.528 0.715 1 86.38 89 VAL A N 1
ATOM 705 C CA . VAL A 1 89 ? 4.457 -9.947 1.61 1 86.38 89 VAL A CA 1
ATOM 706 C C . VAL A 1 89 ? 5.116 -8.743 0.938 1 86.38 89 VAL A C 1
ATOM 708 O O . VAL A 1 89 ? 5.675 -8.864 -0.154 1 86.38 89 VAL A O 1
ATOM 711 N N . GLN A 1 90 ? 4.978 -7.635 1.583 1 79.63 90 GLN A N 1
ATOM 712 C CA . GLN A 1 90 ? 5.487 -6.36 1.087 1 79.63 90 GLN A CA 1
ATOM 713 C C . GLN A 1 90 ? 6.498 -5.756 2.058 1 79.63 90 GLN A C 1
ATOM 715 O O . GLN A 1 90 ? 6.522 -6.111 3.238 1 79.63 90 GLN A O 1
ATOM 720 N N . PRO A 1 91 ? 7.302 -4.89 1.511 1 72.7 91 PRO A N 1
ATOM 721 C CA . PRO A 1 91 ? 8.17 -4.163 2.439 1 72.7 91 PRO A CA 1
ATOM 722 C C . PRO A 1 91 ? 7.39 -3.461 3.549 1 72.7 91 PRO A C 1
ATOM 724 O O . PRO A 1 91 ? 6.27 -2.996 3.323 1 72.7 91 PRO A O 1
ATOM 727 N N . GLU A 1 92 ? 7.989 -3.476 4.656 1 69.55 92 GLU A N 1
ATOM 728 C CA . GLU A 1 92 ? 7.374 -2.874 5.835 1 69.55 92 GLU A CA 1
ATOM 729 C C . GLU A 1 92 ? 6.862 -1.468 5.532 1 69.55 92 GLU A C 1
ATOM 731 O O . GLU A 1 92 ? 5.788 -1.08 5.996 1 69.55 92 GLU A O 1
ATOM 736 N N . SER A 1 93 ? 7.548 -0.771 4.715 1 63.43 93 SER A N 1
ATOM 737 C CA . SER A 1 93 ? 7.188 0.606 4.393 1 63.43 93 SER A CA 1
ATOM 738 C C . SER A 1 93 ? 5.866 0.67 3.635 1 63.43 93 SER A C 1
ATOM 740 O O . SER A 1 93 ? 5.064 1.581 3.85 1 63.43 93 SER A O 1
ATOM 742 N N . VAL A 1 94 ? 5.551 -0.284 2.838 1 63.54 94 VAL A N 1
ATOM 743 C CA . VAL A 1 94 ? 4.316 -0.344 2.063 1 63.54 94 VAL A CA 1
ATOM 744 C C . VAL A 1 94 ?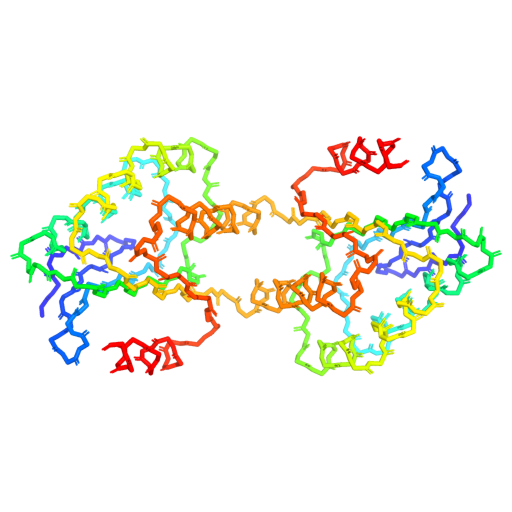 3.147 -0.701 2.978 1 63.54 94 VAL A C 1
ATOM 746 O O . VAL A 1 94 ? 2.086 -0.077 2.912 1 63.54 94 VAL A O 1
ATOM 749 N N . VAL A 1 95 ? 3.346 -1.64 3.877 1 64.27 95 VAL A N 1
ATOM 750 C CA . VAL A 1 95 ? 2.311 -2.112 4.791 1 64.27 95 VAL A CA 1
ATOM 751 C C . VAL A 1 95 ? 1.922 -0.992 5.754 1 64.27 95 VAL A C 1
ATOM 753 O O . VAL A 1 95 ? 0.736 -0.763 6.004 1 64.27 95 VAL A O 1
ATOM 756 N N . ALA A 1 96 ? 2.861 -0.39 6.203 1 59.23 96 ALA A N 1
ATOM 757 C CA . ALA A 1 96 ? 2.622 0.723 7.118 1 59.23 96 ALA A CA 1
ATOM 758 C C . ALA A 1 96 ? 1.765 1.8 6.46 1 59.23 96 ALA A C 1
ATOM 760 O O . ALA A 1 96 ? 0.824 2.313 7.071 1 59.23 96 ALA A O 1
ATOM 761 N N . ASN A 1 97 ? 2.007 2.015 5.241 1 59.37 97 ASN A N 1
ATOM 762 C CA . ASN A 1 97 ? 1.278 3.051 4.517 1 59.37 97 ASN A CA 1
ATOM 763 C C . ASN A 1 97 ? -0.164 2.635 4.244 1 59.37 97 ASN A C 1
ATOM 765 O O . ASN A 1 97 ? -1.081 3.452 4.349 1 59.37 97 ASN A O 1
ATOM 769 N N . LEU A 1 98 ? -0.337 1.451 3.966 1 60.8 98 LEU A N 1
ATOM 770 C CA . LEU A 1 98 ? -1.675 0.917 3.737 1 60.8 98 LEU A CA 1
ATOM 771 C C . LEU A 1 98 ? -2.502 0.955 5.018 1 60.8 98 LEU A C 1
ATOM 773 O O . LEU A 1 98 ? -3.686 1.298 4.988 1 60.8 98 LEU A O 1
ATOM 777 N N . SER A 1 99 ? -1.871 0.501 6.054 1 57.22 99 SER A N 1
ATOM 778 C CA . SER A 1 99 ? -2.571 0.491 7.335 1 57.22 99 SER A CA 1
ATOM 779 C C . SER A 1 99 ? -3.057 1.887 7.71 1 57.22 99 SER A C 1
ATOM 781 O O . SER A 1 99 ? -4.169 2.047 8.218 1 57.22 99 SER A O 1
ATOM 783 N N . VAL A 1 100 ? -2.29 2.738 7.497 1 51.23 100 VAL A N 1
ATOM 784 C CA . VAL A 1 100 ? -2.657 4.116 7.804 1 51.23 100 VAL A CA 1
ATOM 785 C C . VAL A 1 100 ? -3.857 4.533 6.958 1 51.23 100 VAL A C 1
ATOM 787 O O . VAL A 1 100 ? -4.812 5.122 7.47 1 51.23 100 VAL A O 1
ATOM 790 N N . GLU A 1 101 ? -3.77 4.089 5.791 1 51.67 101 GLU A N 1
ATOM 791 C CA . GLU A 1 101 ? -4.852 4.414 4.866 1 51.67 101 GLU A CA 1
ATOM 792 C C . GLU A 1 101 ? -6.161 3.756 5.295 1 51.67 101 GLU A C 1
ATOM 794 O O . GLU A 1 101 ? -7.22 4.386 5.259 1 51.67 101 GLU A O 1
ATOM 799 N N . ASP A 1 102 ? -6.013 2.558 5.64 1 55.44 102 ASP A N 1
ATOM 800 C CA . ASP A 1 102 ? -7.19 1.804 6.062 1 55.44 102 ASP A CA 1
ATOM 801 C C . ASP A 1 102 ? -7.8 2.402 7.328 1 55.44 102 ASP A C 1
ATOM 803 O O . ASP A 1 102 ? -9.024 2.479 7.456 1 55.44 102 ASP A O 1
ATOM 807 N N . LEU A 1 103 ? -7.001 2.641 8.239 1 49.25 103 LEU A N 1
ATOM 808 C CA . LEU A 1 103 ? -7.478 3.219 9.491 1 49.25 103 LEU A CA 1
ATOM 809 C C . LEU A 1 103 ? -8.168 4.556 9.245 1 49.25 103 LEU A C 1
ATOM 811 O O . LEU A 1 103 ? -9.224 4.83 9.819 1 49.25 103 LEU A O 1
ATOM 815 N N . VAL A 1 104 ? -7.586 5.275 8.475 1 50.12 104 VAL A N 1
ATOM 816 C CA . VAL A 1 104 ? -8.164 6.581 8.178 1 50.12 104 VAL A CA 1
ATOM 817 C C . VAL A 1 104 ? -9.546 6.405 7.553 1 50.12 104 VAL A C 1
ATOM 819 O O . VAL A 1 104 ? -10.491 7.111 7.912 1 50.12 104 VAL A O 1
ATOM 822 N N . GLN A 1 105 ? -9.682 5.412 6.767 1 52.18 105 GLN A N 1
ATOM 823 C CA . GLN A 1 105 ? -10.969 5.135 6.136 1 52.18 105 GLN A CA 1
ATOM 824 C C . GLN A 1 105 ? -11.997 4.672 7.165 1 52.18 105 GLN A C 1
ATOM 826 O O . GLN A 1 105 ? -13.177 5.014 7.068 1 52.18 105 GLN A O 1
ATOM 831 N N . GLU A 1 106 ? -11.584 3.876 8.186 1 50.36 106 GLU A N 1
ATOM 832 C CA . GLU A 1 106 ? -12.497 3.284 9.158 1 50.36 106 GLU A CA 1
ATOM 833 C C . GLU A 1 106 ? -12.942 4.312 10.195 1 50.36 106 GLU A C 1
ATOM 835 O O . GLU A 1 106 ? -14.112 4.348 10.58 1 50.36 106 GLU A O 1
ATOM 840 N N . VAL A 1 107 ? -12.016 4.82 10.925 1 47.67 107 VAL A N 1
ATOM 841 C CA . VAL A 1 107 ? -12.358 5.684 12.05 1 47.67 107 VAL A CA 1
ATOM 842 C C . VAL A 1 107 ? -13.096 6.922 11.544 1 47.67 107 VAL A C 1
ATOM 844 O O . VAL A 1 107 ? -13.938 7.482 12.25 1 47.67 107 VAL A O 1
ATOM 847 N N . GLY A 1 108 ? -12.763 7.386 10.478 1 51.19 108 GLY A N 1
ATOM 848 C CA . GLY A 1 108 ? -13.416 8.604 10.026 1 51.19 108 GLY A CA 1
ATOM 849 C C . GLY A 1 108 ? -14.528 8.349 9.027 1 51.19 108 GLY A C 1
ATOM 850 O O . GLY A 1 108 ? -14.328 8.489 7.818 1 51.19 108 GLY A O 1
ATOM 851 N N . SER A 1 109 ? -15.487 7.502 9.68 1 55.76 109 SER A N 1
ATOM 852 C CA . SER A 1 109 ? -16.656 7.307 8.828 1 55.76 109 SER A CA 1
ATOM 853 C C . SER A 1 109 ? -16.923 8.537 7.966 1 55.76 109 SER A C 1
ATOM 855 O O . SER A 1 109 ? -17.477 8.425 6.871 1 55.76 109 SER A O 1
ATOM 857 N N . ASN A 1 110 ? -16.272 9.612 8.524 1 64.31 110 ASN A N 1
ATOM 858 C CA . ASN A 1 110 ? -16.55 10.837 7.782 1 64.31 110 ASN A CA 1
ATOM 859 C C . ASN A 1 110 ? -15.331 11.301 6.989 1 64.31 110 ASN A C 1
ATOM 861 O O . ASN A 1 110 ? -15.309 12.421 6.476 1 64.31 110 ASN A O 1
ATOM 865 N N . THR A 1 111 ? -14.316 10.48 7.061 1 73.87 111 THR A N 1
ATOM 866 C CA . THR A 1 111 ? -13.121 10.854 6.313 1 73.87 111 THR A CA 1
ATOM 867 C C . THR A 1 111 ? -12.855 9.861 5.186 1 73.87 111 THR A C 1
ATOM 869 O O . THR A 1 111 ? -12.927 8.647 5.391 1 73.87 111 THR A O 1
ATOM 872 N N . THR A 1 112 ? -12.777 10.314 4.001 1 74.87 112 THR A N 1
ATOM 873 C CA . THR A 1 112 ? -12.441 9.505 2.836 1 74.87 112 THR A CA 1
ATOM 874 C C . THR A 1 112 ? -10.987 9.724 2.425 1 74.87 112 THR A C 1
ATOM 876 O O . THR A 1 112 ? -10.502 10.857 2.42 1 74.87 112 THR A O 1
ATOM 879 N N . SER A 1 113 ? -10.264 8.613 2.275 1 79.68 113 SER A N 1
ATOM 880 C CA . SER 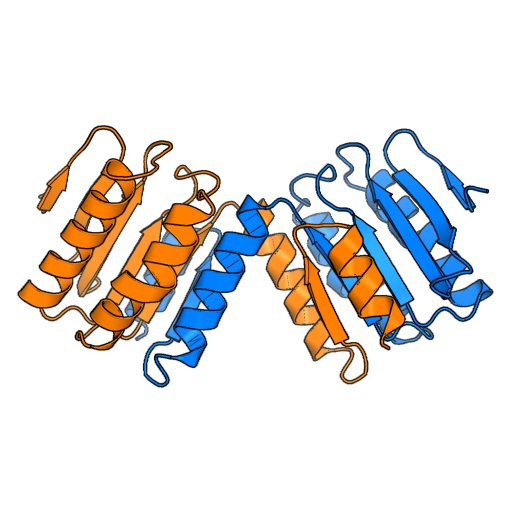A 1 113 ? -8.887 8.704 1.8 1 79.68 113 SER A CA 1
ATOM 881 C C . SER A 1 113 ? -8.725 8.029 0.442 1 79.68 113 SER A C 1
ATOM 883 O O . SER A 1 113 ? -9.366 7.013 0.167 1 79.68 113 SER A O 1
ATOM 885 N N . ARG A 1 114 ? -7.901 8.666 -0.371 1 77.12 114 ARG A N 1
ATOM 886 C CA . ARG A 1 114 ? -7.558 8.076 -1.661 1 77.12 114 ARG A CA 1
ATOM 887 C C . ARG A 1 114 ? -6.06 8.178 -1.929 1 77.12 114 ARG A C 1
ATOM 889 O O . ARG A 1 114 ? -5.434 9.189 -1.607 1 77.12 114 ARG A O 1
ATOM 896 N N . ILE A 1 115 ? -5.516 7.149 -2.572 1 78.57 115 ILE A N 1
ATOM 897 C CA . ILE A 1 115 ? -4.091 7.074 -2.874 1 78.57 115 ILE A CA 1
ATOM 898 C C . ILE A 1 115 ? -3.863 7.347 -4.359 1 78.57 115 ILE A C 1
ATOM 900 O O . ILE A 1 115 ? -4.606 6.851 -5.209 1 78.57 115 ILE A O 1
ATOM 904 N N . PHE A 1 116 ? -2.802 8.172 -4.561 1 80.35 116 PHE A N 1
ATOM 905 C CA . PHE A 1 116 ? -2.437 8.563 -5.917 1 80.35 116 PHE A CA 1
ATOM 906 C C . PHE A 1 116 ? -0.943 8.373 -6.152 1 80.35 116 PHE A C 1
ATOM 908 O O . PHE A 1 116 ? -0.156 8.374 -5.204 1 80.35 116 PHE A O 1
ATOM 915 N N . ASP A 1 117 ? -0.551 8.195 -7.398 1 81.94 117 ASP A N 1
ATOM 916 C CA . ASP A 1 117 ? 0.872 8.193 -7.723 1 81.94 117 ASP A CA 1
ATOM 917 C C . ASP A 1 117 ? 1.283 9.501 -8.396 1 81.94 117 ASP A C 1
ATOM 919 O O . ASP A 1 117 ? 2.435 9.66 -8.804 1 81.94 117 ASP A 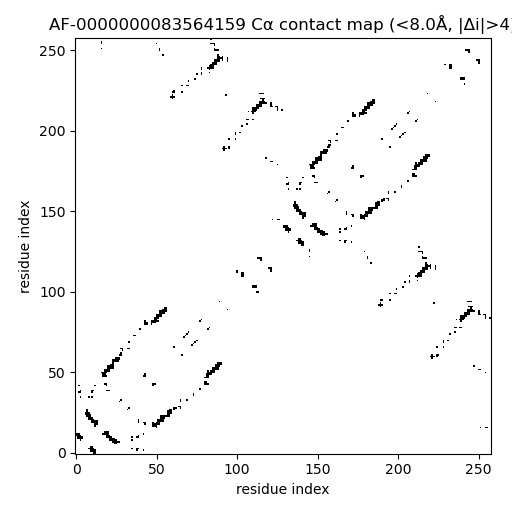O 1
ATOM 923 N N . ASP A 1 118 ? 0.261 10.369 -8.466 1 85.28 118 ASP A N 1
ATOM 924 C CA . ASP A 1 118 ? 0.458 11.65 -9.14 1 85.28 118 ASP A CA 1
ATOM 925 C C . ASP A 1 118 ? -0.187 12.788 -8.353 1 85.28 118 ASP A C 1
ATOM 927 O O . ASP A 1 118 ? -1.348 12.692 -7.95 1 85.28 118 ASP A O 1
ATOM 931 N N . ARG A 1 119 ? 0.582 13.848 -8.284 1 91.25 119 ARG A N 1
ATOM 932 C CA . ARG A 1 119 ? 0.102 14.964 -7.475 1 91.25 119 ARG A CA 1
ATOM 933 C C . ARG A 1 119 ? -1.069 15.668 -8.151 1 91.25 119 ARG A C 1
ATOM 935 O O . ARG A 1 119 ? -2.013 16.096 -7.484 1 91.25 119 ARG A O 1
ATOM 942 N N . ASP A 1 120 ? -0.995 15.752 -9.412 1 92.06 120 ASP A N 1
ATOM 943 C CA . ASP A 1 120 ? -2.059 16.436 -10.14 1 92.06 120 ASP A CA 1
ATOM 944 C C . ASP A 1 120 ? -3.379 15.677 -10.025 1 92.06 120 ASP A C 1
ATOM 946 O O . ASP A 1 120 ? -4.44 16.286 -9.871 1 92.06 120 ASP A O 1
ATOM 950 N N . ASP A 1 121 ? -3.292 14.395 -10.06 1 88.83 121 ASP A N 1
ATOM 951 C CA . ASP A 1 121 ? -4.487 13.575 -9.888 1 88.83 121 ASP A CA 1
ATOM 952 C C . ASP A 1 121 ? -5.059 13.727 -8.48 1 88.83 121 ASP A C 1
ATOM 954 O O . ASP A 1 121 ? -6.277 13.802 -8.304 1 88.83 121 ASP A O 1
ATOM 958 N N . ALA A 1 122 ? -4.213 13.794 -7.514 1 89.74 122 ALA A N 1
ATOM 959 C CA . ALA A 1 122 ? -4.628 13.985 -6.127 1 89.74 122 ALA A CA 1
ATOM 960 C C . ALA A 1 122 ? -5.337 15.323 -5.945 1 89.74 122 ALA A C 1
ATOM 962 O O . ALA A 1 122 ? -6.399 15.391 -5.322 1 89.74 122 ALA A O 1
ATOM 963 N N . ARG A 1 123 ? -4.763 16.291 -6.558 1 94.69 123 ARG A N 1
ATOM 964 C CA . ARG A 1 123 ? -5.358 17.621 -6.483 1 94.69 123 ARG A CA 1
ATOM 965 C C . ARG A 1 123 ? -6.721 17.651 -7.167 1 94.69 123 ARG A C 1
ATOM 967 O O . ARG A 1 123 ? -7.664 18.26 -6.657 1 94.69 123 ARG A O 1
ATOM 974 N N . GLY A 1 124 ? -6.746 17.032 -8.355 1 91.69 124 GLY A N 1
ATOM 975 C CA . GLY A 1 124 ? -8.013 16.947 -9.064 1 91.69 124 GLY A CA 1
ATOM 976 C C . GLY A 1 124 ? -9.116 16.31 -8.241 1 91.69 124 GLY A C 1
ATOM 977 O O . GLY A 1 124 ? -10.247 16.8 -8.225 1 91.69 124 GLY A O 1
ATOM 978 N N . TRP A 1 125 ? -8.834 15.297 -7.548 1 90.39 125 TRP A N 1
ATOM 979 C CA . TRP A 1 125 ? -9.794 14.585 -6.71 1 90.39 125 TRP A CA 1
ATOM 980 C C . TRP A 1 125 ? -10.27 15.465 -5.559 1 90.39 125 TRP A C 1
ATOM 982 O O . TRP A 1 125 ? -11.463 15.499 -5.248 1 90.39 125 TRP A O 1
ATOM 992 N N . LEU A 1 126 ? -9.383 16.24 -4.949 1 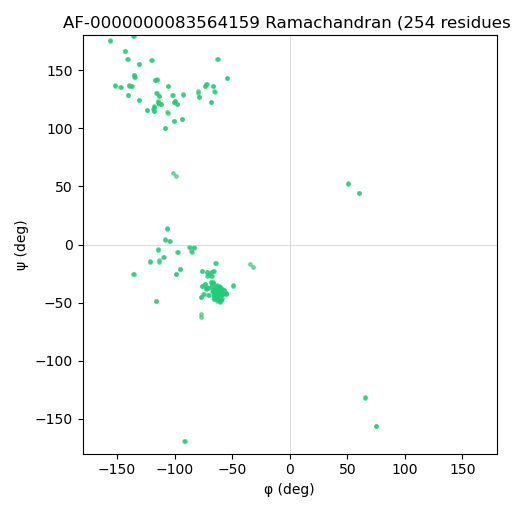93.24 126 LEU A N 1
ATOM 993 C CA . LEU A 1 126 ? -9.736 17.102 -3.826 1 93.24 126 LEU A CA 1
ATOM 994 C C . LEU A 1 126 ? -10.639 18.244 -4.281 1 93.24 126 LEU A C 1
ATOM 996 O O . LEU A 1 126 ? -11.519 18.68 -3.535 1 93.24 126 LEU A O 1
ATOM 1000 N N . ARG A 1 127 ? -10.432 18.677 -5.52 1 93.07 127 ARG A N 1
ATOM 1001 C CA . ARG A 1 127 ? -11.233 19.777 -6.047 1 93.07 127 ARG A CA 1
ATOM 1002 C C . ARG A 1 127 ? -12.686 19.355 -6.236 1 93.07 127 ARG A C 1
ATOM 1004 O O . ARG A 1 127 ? -13.588 20.196 -6.226 1 93.07 127 ARG A O 1
ATOM 1011 N N . GLU A 1 128 ? -12.85 18.063 -6.378 1 88.89 128 GLU A N 1
ATOM 1012 C CA . GLU A 1 128 ? -14.184 17.542 -6.661 1 88.89 128 GLU A CA 1
ATOM 1013 C C . GLU A 1 128 ? -14.957 17.273 -5.373 1 88.89 128 GLU A C 1
ATOM 1015 O O . GLU A 1 128 ? -16.12 16.867 -5.413 1 88.89 128 GLU A O 1
ATOM 1020 N N . GLN A 1 129 ? -14.358 17.491 -4.259 1 83.41 129 GLN A N 1
ATOM 1021 C CA . GLN A 1 129 ? -15.016 17.216 -2.986 1 83.41 129 GLN A CA 1
ATOM 1022 C C . GLN A 1 129 ? -15.809 18.426 -2.503 1 83.41 129 GLN A C 1
ATOM 1024 O O . GLN A 1 129 ? -15.471 19.566 -2.827 1 83.41 129 GLN A O 1
ATOM 1029 N N . MET B 1 1 ? 2.682 30.949 1.194 1 72.23 1 MET B N 1
ATOM 1030 C CA . MET B 1 1 ? 3.742 30.936 2.199 1 72.23 1 MET B CA 1
ATOM 1031 C C . MET B 1 1 ? 3.668 29.674 3.051 1 72.23 1 MET B C 1
ATOM 1033 O O . MET B 1 1 ? 2.583 29.139 3.284 1 72.23 1 MET B O 1
ATOM 1037 N N . ALA B 1 2 ? 4.919 29.076 3.363 1 88.17 2 ALA B N 1
ATOM 1038 C CA . ALA B 1 2 ? 4.959 27.859 4.17 1 88.17 2 ALA B CA 1
ATOM 1039 C C . ALA B 1 2 ? 4.532 28.139 5.608 1 88.17 2 ALA B C 1
ATOM 1041 O O . ALA B 1 2 ? 4.928 29.149 6.194 1 88.17 2 ALA B O 1
ATOM 1042 N N . HIS B 1 3 ? 3.562 27.489 6.085 1 93.02 3 HIS B N 1
ATOM 1043 C CA . HIS B 1 3 ? 3.167 27.534 7.488 1 93.02 3 HIS B CA 1
ATOM 1044 C C . HIS B 1 3 ? 4.228 26.899 8.381 1 93.02 3 HIS B C 1
ATOM 1046 O O . HIS B 1 3 ? 4.461 27.36 9.501 1 93.02 3 HIS B O 1
ATOM 1052 N N . TYR B 1 4 ? 4.863 25.926 7.889 1 94.42 4 TYR B N 1
ATOM 1053 C CA . TYR B 1 4 ? 5.938 25.193 8.548 1 94.42 4 TYR B CA 1
ATOM 1054 C C . TYR B 1 4 ? 6.974 24.717 7.537 1 94.42 4 TYR B C 1
ATOM 1056 O O . TYR B 1 4 ? 6.622 24.257 6.448 1 94.42 4 TYR B O 1
ATOM 1064 N N . GLU B 1 5 ? 8.265 24.917 7.916 1 94.26 5 GLU B N 1
ATOM 1065 C CA . GLU B 1 5 ? 9.347 24.487 7.035 1 94.26 5 GLU B CA 1
ATOM 1066 C C . GLU B 1 5 ? 10.5 23.882 7.832 1 94.26 5 GLU B C 1
ATOM 1068 O O . GLU B 1 5 ? 10.906 24.429 8.859 1 94.26 5 GLU B O 1
ATOM 1073 N N . SER B 1 6 ? 10.868 22.756 7.414 1 92.33 6 SER B N 1
ATOM 1074 C CA . SER B 1 6 ? 12.055 22.083 7.932 1 92.33 6 SER B CA 1
ATOM 1075 C C . SER B 1 6 ? 12.888 21.485 6.804 1 92.33 6 SER B C 1
ATOM 1077 O O . SER B 1 6 ? 12.556 21.644 5.628 1 92.33 6 SER B O 1
ATOM 1079 N N . ASP B 1 7 ? 13.979 20.867 7.182 1 91.78 7 ASP B N 1
ATOM 1080 C CA . ASP B 1 7 ? 14.835 20.254 6.171 1 91.78 7 ASP B CA 1
ATOM 1081 C C . ASP B 1 7 ? 14.114 19.109 5.462 1 91.78 7 ASP B C 1
ATOM 1083 O O . ASP B 1 7 ? 14.463 18.753 4.335 1 91.78 7 ASP B O 1
ATOM 1087 N N . VAL B 1 8 ? 13.042 18.662 6.063 1 92.03 8 VAL B N 1
ATOM 1088 C CA . VAL B 1 8 ? 12.483 17.426 5.526 1 92.03 8 VAL B CA 1
ATOM 1089 C C . VAL B 1 8 ? 11.043 17.663 5.073 1 92.03 8 VAL B C 1
ATOM 1091 O O . VAL B 1 8 ? 10.471 16.845 4.349 1 92.03 8 VAL B O 1
ATOM 1094 N N . LEU B 1 9 ? 10.411 18.791 5.487 1 94.91 9 LEU B N 1
ATOM 1095 C CA . LEU B 1 9 ? 8.978 18.937 5.25 1 94.91 9 LEU B CA 1
ATOM 1096 C C . LEU B 1 9 ? 8.596 20.407 5.119 1 94.91 9 LEU B C 1
ATOM 1098 O O . LEU B 1 9 ? 9.091 21.251 5.87 1 94.91 9 LEU B O 1
ATOM 1102 N N . THR B 1 10 ? 7.778 20.689 4.157 1 96.21 10 THR B N 1
ATOM 1103 C CA . THR B 1 10 ? 7.082 21.968 4.066 1 96.21 10 THR B CA 1
ATOM 1104 C C . THR B 1 10 ? 5.574 21.773 4.199 1 96.21 10 THR B C 1
ATOM 1106 O O . THR B 1 10 ? 5.004 20.866 3.59 1 96.21 10 THR B O 1
ATOM 1109 N N . VAL B 1 11 ? 4.958 22.561 5.074 1 97.22 11 VAL B N 1
ATOM 1110 C CA . VAL B 1 11 ? 3.509 22.561 5.251 1 97.22 11 VAL B CA 1
ATOM 1111 C C . VAL B 1 11 ? 2.934 23.905 4.807 1 97.22 11 VAL B C 1
ATOM 1113 O O . VAL B 1 11 ? 3.402 24.96 5.24 1 97.22 11 VAL B O 1
ATOM 1116 N N . GLU B 1 12 ? 1.955 23.805 3.944 1 97.36 12 GLU B N 1
ATOM 1117 C CA . GLU B 1 12 ? 1.38 25.057 3.461 1 97.36 12 GLU B CA 1
ATOM 1118 C C . GLU B 1 12 ? -0.13 24.936 3.276 1 97.36 12 GLU B C 1
ATOM 1120 O O . GLU B 1 12 ? -0.669 23.828 3.24 1 97.36 12 GLU B O 1
ATOM 1125 N N . TRP B 1 13 ? -0.734 26.185 3.112 1 97.36 13 TRP B N 1
ATOM 1126 C CA . TRP B 1 13 ? -2.157 26.276 2.8 1 97.36 13 TRP B CA 1
ATOM 1127 C C . TRP B 1 13 ? -2.373 26.534 1.313 1 97.36 13 TRP B C 1
ATOM 1129 O O . TRP B 1 13 ? -1.786 27.459 0.746 1 97.36 13 TRP B O 1
ATOM 1139 N N . ASP B 1 14 ? -3.077 25.697 0.718 1 96.58 14 ASP B N 1
ATOM 1140 C CA . ASP B 1 14 ? -3.502 25.924 -0.66 1 96.58 14 ASP B CA 1
ATOM 1141 C C . ASP B 1 14 ? -4.946 26.418 -0.716 1 96.58 14 ASP B C 1
ATOM 1143 O O . ASP B 1 14 ? -5.884 25.625 -0.608 1 96.58 14 ASP B O 1
ATOM 1147 N N . SER B 1 15 ? -5.074 27.595 -0.987 1 94.47 15 SER B N 1
ATOM 1148 C CA . SER B 1 15 ? -6.391 28.223 -0.942 1 94.47 15 SER B CA 1
ATOM 1149 C C . SER B 1 15 ? -7.268 27.751 -2.097 1 94.47 15 SER B C 1
ATOM 1151 O O . SER B 1 15 ? -8.492 27.693 -1.97 1 94.47 15 SER B O 1
ATOM 1153 N N . SER B 1 16 ? -6.653 27.362 -3.175 1 94.43 16 SER B N 1
ATOM 1154 C CA . SER B 1 16 ? -7.428 26.904 -4.323 1 94.43 16 SER B CA 1
ATOM 1155 C C . SER B 1 16 ? -8.062 25.543 -4.055 1 94.43 16 SER B C 1
ATOM 1157 O O . SER B 1 16 ? -9.129 25.233 -4.589 1 94.43 16 SER B O 1
ATOM 1159 N N . LEU B 1 17 ? -7.47 24.803 -3.148 1 94.86 17 LEU B N 1
ATOM 1160 C CA . LEU B 1 17 ? -7.959 23.469 -2.819 1 94.86 17 LEU B CA 1
ATOM 1161 C C . LEU B 1 17 ? -8.586 23.447 -1.429 1 94.86 17 LEU B C 1
ATOM 1163 O O . LEU B 1 17 ? -9.177 22.442 -1.025 1 94.86 17 LEU B O 1
ATOM 1167 N N . GLU B 1 18 ? -8.355 24.615 -0.693 1 95.2 18 GLU B N 1
ATOM 1168 C CA . GLU B 1 18 ? -8.733 24.639 0.717 1 95.2 18 GLU B CA 1
ATOM 1169 C C . GLU B 1 18 ? -8.176 23.428 1.459 1 95.2 18 GLU B C 1
ATOM 1171 O O . GLU B 1 18 ? -8.916 22.717 2.142 1 95.2 18 GLU B O 1
ATOM 1176 N N . ALA B 1 19 ? -6.894 23.307 1.267 1 96.59 19 ALA B N 1
ATOM 1177 C CA . ALA B 1 19 ? -6.236 22.106 1.775 1 96.59 19 ALA B CA 1
ATOM 1178 C C . ALA B 1 19 ? -4.926 22.453 2.476 1 96.59 19 ALA B C 1
ATOM 1180 O O . ALA B 1 19 ? -4.232 23.391 2.079 1 96.59 19 ALA B O 1
ATOM 1181 N N . VAL B 1 20 ? -4.671 21.688 3.472 1 97.28 20 VAL B N 1
ATOM 1182 C CA . VAL B 1 20 ? -3.299 21.631 3.966 1 97.28 20 VAL B CA 1
ATOM 1183 C C . VAL B 1 20 ? -2.46 20.735 3.059 1 97.28 20 VAL B C 1
ATOM 1185 O O . VAL B 1 20 ? -2.854 19.607 2.754 1 97.28 20 VAL B O 1
ATOM 1188 N N . VAL B 1 21 ? -1.342 21.273 2.588 1 96.58 21 VAL B N 1
ATOM 1189 C CA . VAL B 1 21 ? -0.448 20.526 1.71 1 96.58 21 VAL B CA 1
ATOM 1190 C C . VAL B 1 21 ? 0.86 20.224 2.438 1 96.58 21 VAL B C 1
ATOM 1192 O O . VAL B 1 21 ? 1.537 21.138 2.915 1 96.58 21 VAL B O 1
ATOM 1195 N N . MET B 1 22 ? 1.149 18.877 2.538 1 95.31 22 MET B N 1
ATOM 1196 C CA . MET B 1 22 ? 2.386 18.401 3.15 1 95.31 22 MET B CA 1
ATOM 1197 C C . MET B 1 22 ? 3.351 17.878 2.091 1 95.31 22 MET B C 1
ATOM 1199 O O . MET B 1 22 ? 3.09 16.853 1.459 1 95.31 22 MET B O 1
ATOM 1203 N N . ASN B 1 23 ? 4.436 18.589 1.969 1 93.31 23 ASN B N 1
ATOM 1204 C CA . ASN B 1 23 ? 5.452 18.169 1.01 1 93.31 23 ASN B CA 1
ATOM 1205 C C . ASN B 1 23 ? 6.691 17.618 1.711 1 93.31 23 ASN B C 1
ATOM 1207 O O . ASN B 1 23 ? 7.545 18.382 2.163 1 93.31 23 ASN B O 1
ATOM 1211 N N . TRP B 1 24 ? 6.803 16.34 1.77 1 90.53 24 TRP B N 1
ATOM 1212 C CA . TRP B 1 24 ? 7.988 15.712 2.345 1 90.53 24 TRP B CA 1
ATOM 1213 C C . TRP B 1 24 ? 9.138 15.699 1.344 1 90.53 24 TRP B C 1
ATOM 1215 O O . TRP B 1 24 ? 8.965 15.278 0.197 1 90.53 24 TRP B O 1
ATOM 1225 N N . HIS B 1 25 ? 10.302 16.116 1.783 1 89.38 25 HIS B N 1
ATOM 1226 C CA . HIS B 1 25 ? 11.442 16.227 0.879 1 89.38 25 HIS B CA 1
ATOM 1227 C C . HIS B 1 25 ? 12.529 15.219 1.237 1 89.38 25 HIS B C 1
ATOM 1229 O O . HIS B 1 25 ? 13.529 15.1 0.526 1 89.38 25 HIS B O 1
ATOM 1235 N N . ASP B 1 26 ? 12.352 14.708 2.422 1 87.42 26 ASP B N 1
ATOM 1236 C CA . ASP B 1 26 ? 13.352 13.747 2.879 1 87.42 26 ASP B CA 1
ATOM 1237 C C . ASP B 1 26 ? 12.772 12.815 3.941 1 87.42 26 ASP B C 1
ATOM 1239 O O . ASP B 1 26 ? 11.676 13.054 4.453 1 87.42 26 ASP B O 1
ATOM 1243 N N . PHE B 1 27 ? 13.673 11.891 4.271 1 86.02 27 PHE B N 1
ATOM 1244 C CA . PHE B 1 27 ? 13.303 10.925 5.298 1 86.02 27 PHE B CA 1
ATOM 1245 C C . PHE B 1 27 ? 13.134 11.61 6.649 1 86.02 27 PHE B C 1
ATOM 1247 O O . PHE B 1 27 ? 13.917 12.493 7.006 1 86.02 27 PHE B O 1
ATOM 1254 N N . ALA B 1 28 ? 12.039 11.219 7.373 1 87.96 28 ALA B N 1
ATOM 1255 C CA . ALA B 1 28 ? 11.8 11.759 8.708 1 87.96 28 ALA B CA 1
ATOM 1256 C C . ALA B 1 28 ? 11.305 10.673 9.659 1 87.96 28 ALA B C 1
ATOM 1258 O O . ALA B 1 28 ? 10.5 9.822 9.274 1 87.96 28 ALA B O 1
ATOM 1259 N N . THR B 1 29 ? 11.867 10.672 10.914 1 87.03 29 THR B N 1
ATOM 1260 C CA . THR B 1 29 ? 11.436 9.73 11.941 1 87.03 29 THR B CA 1
ATOM 1261 C C . THR B 1 29 ? 11.383 10.406 13.308 1 87.03 29 THR B C 1
ATOM 1263 O O . THR B 1 29 ? 11.883 11.521 13.474 1 87.03 29 THR B O 1
ATOM 1266 N N . GLY B 1 30 ? 10.678 9.856 14.187 1 91.76 30 GLY B N 1
ATOM 1267 C CA . GLY B 1 30 ? 10.643 10.341 15.558 1 91.76 30 GLY B CA 1
ATOM 1268 C C . GLY B 1 30 ? 10.034 11.724 15.686 1 91.76 30 GLY B C 1
ATOM 1269 O O . GLY B 1 30 ? 8.963 11.99 15.137 1 91.76 30 GLY B O 1
ATOM 1270 N N . GLU B 1 31 ? 10.758 12.549 16.42 1 93.32 31 GLU B N 1
ATOM 1271 C CA . GLU B 1 31 ? 10.233 13.869 16.755 1 93.32 31 GLU B CA 1
ATOM 1272 C C . GLU B 1 31 ? 10.059 14.728 15.505 1 93.32 31 GLU B C 1
ATOM 1274 O O . GLU B 1 31 ? 9.085 15.473 15.389 1 93.32 31 GLU B O 1
ATOM 1279 N N . THR B 1 32 ? 10.971 14.587 14.603 1 92.96 32 THR B N 1
ATOM 1280 C CA . THR B 1 32 ? 10.91 15.37 13.374 1 92.96 32 THR B CA 1
ATOM 1281 C C . THR B 1 32 ? 9.66 15.019 12.572 1 92.96 32 THR B C 1
ATOM 1283 O O . THR B 1 32 ? 8.968 15.908 12.071 1 92.96 32 THR B O 1
ATOM 1286 N N . TYR B 1 33 ? 9.338 13.846 12.473 1 93.11 33 TYR B N 1
ATOM 1287 C CA . TYR B 1 33 ? 8.143 13.354 11.797 1 93.11 33 TYR B CA 1
ATOM 1288 C C . TYR B 1 33 ? 6.88 13.829 12.506 1 93.11 33 TYR B C 1
ATOM 1290 O O . TYR B 1 33 ? 5.983 14.394 11.877 1 93.11 33 TYR B O 1
ATOM 1298 N N . ARG B 1 34 ? 6.88 13.723 13.754 1 94.86 34 ARG B N 1
ATOM 1299 C CA . ARG B 1 34 ? 5.688 14.017 14.544 1 94.86 34 ARG B CA 1
ATOM 1300 C C . ARG B 1 34 ? 5.416 15.516 14.588 1 94.86 34 ARG B C 1
ATOM 1302 O O . ARG B 1 34 ? 4.264 15.946 14.506 1 94.86 34 ARG B O 1
ATOM 1309 N N . GLU B 1 35 ? 6.468 16.22 14.664 1 95.39 35 GLU B N 1
ATOM 1310 C CA . GLU B 1 35 ? 6.333 17.673 14.65 1 95.39 35 GLU B CA 1
ATOM 1311 C C . GLU B 1 35 ? 5.746 18.16 13.329 1 95.39 35 GLU B C 1
ATOM 1313 O O . GLU B 1 35 ? 4.936 19.09 13.308 1 95.39 35 GLU B O 1
ATOM 1318 N N . GLY B 1 36 ? 6.188 17.585 12.27 1 94.27 36 GLY B N 1
ATOM 1319 C CA . GLY B 1 36 ? 5.647 17.94 10.968 1 94.27 36 GLY B CA 1
ATOM 1320 C C . GLY B 1 36 ? 4.158 17.676 10.848 1 94.27 36 GLY B C 1
ATOM 1321 O O . GLY B 1 36 ? 3.399 18.553 10.43 1 94.27 36 GLY B O 1
ATOM 1322 N N . LEU B 1 37 ? 3.773 16.476 11.251 1 94.27 37 LEU B N 1
ATOM 1323 C CA . LEU B 1 37 ? 2.359 16.123 11.195 1 94.27 37 LEU B CA 1
ATOM 1324 C C . LEU B 1 37 ? 1.535 17.037 12.096 1 94.27 37 LEU B C 1
ATOM 1326 O O . LEU B 1 37 ? 0.441 17.464 11.719 1 94.27 37 LEU B O 1
ATOM 1330 N N . ASN B 1 38 ? 2.067 17.364 13.208 1 96.64 38 ASN B N 1
ATOM 1331 C CA . ASN B 1 38 ? 1.361 18.246 14.131 1 96.64 38 ASN B CA 1
ATOM 1332 C C . ASN B 1 38 ? 1.219 19.655 13.562 1 96.64 38 ASN B C 1
ATOM 1334 O O . ASN B 1 38 ? 0.179 20.295 13.73 1 96.64 38 ASN B O 1
ATOM 1338 N N . ALA B 1 39 ? 2.237 20.092 12.945 1 96.62 39 ALA B N 1
ATOM 1339 C CA . ALA B 1 39 ? 2.164 21.408 12.317 1 96.62 39 ALA B CA 1
ATOM 1340 C C . ALA B 1 39 ? 1.061 21.454 11.263 1 96.62 39 ALA B C 1
ATOM 1342 O O . ALA B 1 39 ? 0.34 22.448 11.153 1 96.62 39 ALA B O 1
ATOM 1343 N N . GLY B 1 40 ? 0.991 20.405 10.496 1 97.03 40 GLY B N 1
ATOM 1344 C CA . GLY B 1 40 ? -0.084 20.317 9.52 1 97.03 40 GLY B CA 1
ATOM 1345 C C . GLY B 1 40 ? -1.463 20.303 10.151 1 97.03 40 GLY B C 1
ATOM 1346 O O . GLY B 1 40 ? -2.372 20.992 9.685 1 97.03 40 GLY B O 1
ATOM 1347 N N . LEU B 1 41 ? -1.588 19.558 11.172 1 95.84 41 LEU B N 1
ATOM 1348 C CA . LEU B 1 41 ? -2.885 19.451 11.83 1 95.84 41 LEU B CA 1
ATOM 1349 C C . LEU B 1 41 ? -3.292 20.784 12.449 1 95.84 41 LEU B C 1
ATOM 1351 O O . LEU B 1 41 ? -4.459 21.177 12.375 1 95.84 41 LEU B O 1
ATOM 1355 N N . ASP B 1 42 ? -2.36 21.436 13.073 1 96.85 42 ASP B N 1
ATOM 1356 C CA . ASP B 1 42 ? -2.639 22.754 13.635 1 96.85 42 ASP B CA 1
ATOM 1357 C C . ASP B 1 42 ? -3.156 23.71 12.562 1 96.85 42 ASP B C 1
ATOM 1359 O O . ASP B 1 42 ? -4.101 24.465 12.8 1 96.85 42 ASP B O 1
ATOM 1363 N N . LEU B 1 43 ? -2.547 23.625 11.473 1 97.28 43 LEU B N 1
ATOM 1364 C CA . LEU B 1 43 ? -2.983 24.473 10.369 1 97.28 43 LEU B CA 1
ATOM 1365 C C . LEU B 1 43 ? -4.384 24.087 9.907 1 97.28 43 LEU B C 1
ATOM 1367 O O . LEU B 1 43 ? -5.199 24.956 9.587 1 97.28 43 LEU B O 1
ATOM 1371 N N . ALA B 1 44 ? -4.642 22.818 9.854 1 96.25 44 ALA B N 1
ATOM 1372 C CA . ALA B 1 44 ? -5.966 22.344 9.459 1 96.25 44 ALA B CA 1
ATOM 1373 C C . ALA B 1 44 ? -7.042 22.868 10.406 1 96.25 44 ALA B C 1
ATOM 1375 O O . ALA B 1 44 ? -8.109 23.302 9.965 1 96.25 44 ALA B O 1
ATOM 1376 N N . ILE B 1 45 ? -6.716 22.86 11.631 1 95.78 45 ILE B N 1
ATOM 1377 C CA . ILE B 1 45 ? -7.659 23.324 12.644 1 95.78 45 ILE B CA 1
ATOM 1378 C C . ILE B 1 45 ? -7.839 24.836 12.528 1 95.78 45 ILE B C 1
ATOM 1380 O O . ILE B 1 45 ? -8.966 25.336 12.549 1 95.78 45 ILE B O 1
ATOM 1384 N N . GLU B 1 46 ? -6.774 25.504 12.36 1 96.26 46 GLU B N 1
ATOM 1385 C CA . GLU B 1 46 ? -6.799 26.959 12.241 1 96.26 46 GLU B CA 1
ATOM 1386 C C . GLU B 1 46 ? -7.651 27.4 11.055 1 96.26 46 GLU B C 1
ATOM 1388 O O . GLU B 1 46 ? -8.417 28.361 11.158 1 96.26 46 GLU B O 1
ATOM 1393 N N . LYS B 1 47 ? -7.556 26.653 9.964 1 96.41 47 LYS B N 1
ATOM 1394 C CA . LYS B 1 47 ? -8.194 27.073 8.72 1 96.41 47 LYS B CA 1
ATOM 1395 C C . LYS B 1 47 ? -9.548 26.392 8.539 1 96.41 47 LYS B C 1
ATOM 1397 O O . LYS B 1 47 ? -10.296 26.721 7.617 1 96.41 47 LYS B O 1
ATOM 1402 N N . GLY B 1 48 ? -9.821 25.498 9.419 1 95.42 48 GLY B N 1
ATOM 1403 C CA . GLY B 1 48 ? -11.013 24.696 9.197 1 95.42 48 GLY B CA 1
ATOM 1404 C C . GLY B 1 48 ? -10.966 23.903 7.905 1 95.42 48 GLY B C 1
ATOM 1405 O O . GLY B 1 48 ? -11.948 23.861 7.16 1 95.42 48 GLY B O 1
ATOM 1406 N N . ALA B 1 49 ? -9.868 23.299 7.647 1 94.8 49 ALA B N 1
ATOM 1407 C CA . ALA B 1 49 ? -9.626 22.628 6.372 1 94.8 49 ALA B CA 1
ATOM 1408 C C . ALA B 1 49 ? -10.42 21.328 6.278 1 94.8 49 ALA B C 1
ATOM 1410 O O . ALA B 1 49 ? -10.468 20.552 7.235 1 94.8 49 ALA B O 1
ATOM 1411 N N . ALA B 1 50 ? -10.998 21.121 5.16 1 92.87 50 ALA B N 1
ATOM 1412 C CA . ALA B 1 50 ? -11.661 19.848 4.892 1 92.87 50 ALA B CA 1
ATOM 1413 C C . ALA B 1 50 ? -10.733 18.892 4.148 1 92.87 50 ALA B C 1
ATOM 1415 O O . ALA B 1 50 ? -10.941 17.676 4.165 1 92.87 50 ALA B O 1
ATOM 1416 N N . ASN B 1 51 ? -9.699 19.54 3.49 1 93.57 51 ASN B N 1
ATOM 1417 C CA . ASN B 1 51 ? -8.866 18.769 2.573 1 93.57 51 ASN B CA 1
ATOM 1418 C C . ASN B 1 51 ? -7.416 18.714 3.044 1 93.57 51 ASN B C 1
ATOM 1420 O O . ASN B 1 51 ? -6.89 19.699 3.565 1 93.57 51 ASN B O 1
ATOM 1424 N N . TRP B 1 52 ? -6.819 17.489 2.831 1 93.78 52 TRP B N 1
ATOM 1425 C CA . TRP B 1 52 ? -5.432 17.185 3.168 1 93.78 52 TRP B CA 1
ATOM 1426 C C . TRP B 1 52 ? -4.718 16.526 1.993 1 93.78 52 TRP B C 1
ATOM 1428 O O . TRP B 1 52 ? -5.224 15.562 1.413 1 93.78 52 TRP B O 1
ATOM 1438 N N . LEU B 1 53 ? -3.65 17.127 1.61 1 93.93 53 LEU B N 1
ATOM 1439 C CA . LEU B 1 53 ? -2.804 16.537 0.578 1 93.93 53 LEU B CA 1
ATOM 1440 C C . LEU B 1 53 ? -1.411 16.239 1.122 1 93.93 53 LEU B C 1
ATOM 1442 O O . LEU B 1 53 ? -0.685 17.155 1.515 1 93.93 53 LEU B O 1
ATOM 1446 N N . ALA B 1 54 ? -1.054 15.004 1.14 1 92.11 54 ALA B N 1
ATOM 1447 C CA . ALA B 1 54 ? 0.271 14.602 1.602 1 92.11 54 ALA B CA 1
ATOM 1448 C C . ALA B 1 54 ? 1.056 13.915 0.488 1 92.11 54 ALA B C 1
ATOM 1450 O O . ALA B 1 54 ? 0.639 12.872 -0.021 1 92.11 54 ALA B O 1
ATOM 1451 N N . ASP B 1 55 ? 2.122 14.521 0.172 1 89.11 55 ASP B N 1
ATOM 1452 C CA . ASP B 1 55 ? 3.054 13.901 -0.766 1 89.11 55 ASP B CA 1
ATOM 1453 C C . ASP B 1 55 ? 4.13 13.109 -0.028 1 89.11 55 ASP B C 1
ATOM 1455 O O . ASP B 1 55 ? 5.037 13.692 0.572 1 89.11 55 ASP B O 1
ATOM 1459 N N . LEU B 1 56 ? 4.066 11.78 -0.09 1 82.22 56 LEU B N 1
ATOM 1460 C CA . LEU B 1 56 ? 4.908 10.916 0.73 1 82.22 56 LEU B CA 1
ATOM 1461 C C . LEU B 1 56 ? 6.004 10.27 -0.111 1 82.22 56 LEU B C 1
ATOM 1463 O O . LEU B 1 56 ? 6.717 9.383 0.366 1 82.22 56 LEU B O 1
ATOM 1467 N N . ARG B 1 57 ? 6.28 10.661 -1.267 1 80.9 57 ARG B N 1
ATOM 1468 C CA . ARG B 1 57 ? 7.18 9.984 -2.196 1 80.9 57 ARG B CA 1
ATOM 1469 C C . ARG B 1 57 ? 8.614 10.002 -1.679 1 80.9 57 ARG B C 1
ATOM 1471 O O . ARG B 1 57 ? 9.39 9.084 -1.953 1 80.9 57 ARG B O 1
ATOM 1478 N N . ASP B 1 58 ? 8.882 10.99 -0.801 1 81.49 58 ASP B N 1
ATOM 1479 C CA . ASP B 1 58 ? 10.254 11.108 -0.315 1 81.49 58 ASP B CA 1
ATOM 1480 C C . ASP B 1 58 ? 10.334 10.81 1.18 1 81.49 58 ASP B C 1
ATOM 1482 O O . ASP B 1 58 ? 11.409 10.894 1.778 1 81.49 58 ASP B O 1
ATOM 1486 N N . LEU B 1 59 ? 9.27 10.583 1.879 1 77.84 59 LEU B N 1
ATOM 1487 C CA . LEU B 1 59 ? 9.237 10.355 3.32 1 77.84 59 LEU B CA 1
ATOM 1488 C C . LEU B 1 59 ? 9.902 9.03 3.676 1 77.84 59 LEU B C 1
ATOM 1490 O O . LEU B 1 59 ? 10.495 8.897 4.75 1 77.84 59 LEU B O 1
ATOM 1494 N N . GLY B 1 60 ? 9.905 8.038 2.739 1 70.55 60 GLY B N 1
ATOM 1495 C CA . GLY B 1 60 ? 10.446 6.719 3.027 1 70.55 60 GLY B CA 1
ATOM 1496 C C . GLY B 1 60 ? 9.539 5.881 3.908 1 70.55 60 GLY B C 1
ATOM 1497 O O . GLY B 1 60 ? 8.335 6.133 3.985 1 70.55 60 GLY B O 1
ATOM 1498 N N . THR B 1 61 ? 10.171 4.82 4.667 1 67.93 61 THR B N 1
ATOM 1499 C CA . THR B 1 61 ? 9.403 3.89 5.487 1 67.93 61 THR B CA 1
ATOM 1500 C C . THR B 1 61 ? 9.3 4.394 6.924 1 67.93 61 THR B C 1
ATOM 1502 O O . THR B 1 61 ? 10.298 4.813 7.514 1 67.93 61 THR B O 1
ATOM 1505 N N . LEU B 1 62 ? 8.076 4.413 7.424 1 74.56 62 LEU B N 1
ATOM 1506 C CA . LEU B 1 62 ? 7.841 4.855 8.794 1 74.56 62 LEU B CA 1
ATOM 1507 C C . LEU B 1 62 ? 8.323 3.809 9.794 1 74.56 62 LEU B C 1
ATOM 1509 O O . LEU B 1 62 ? 8.158 2.608 9.57 1 74.56 62 LEU B O 1
ATOM 1513 N N . SER B 1 63 ? 8.923 4.289 10.795 1 78.19 63 SER B N 1
ATOM 1514 C CA . SER B 1 63 ? 9.24 3.375 11.887 1 78.19 63 SER B CA 1
ATOM 1515 C C . SER B 1 63 ? 7.973 2.808 12.519 1 78.19 63 SER B C 1
ATOM 1517 O O . SER B 1 63 ? 6.899 3.404 12.412 1 78.19 63 SER B O 1
ATOM 1519 N N . GLU B 1 64 ? 8.137 1.729 13.18 1 73.34 64 GLU B N 1
ATOM 1520 C CA . GLU B 1 64 ? 6.998 1.133 13.873 1 73.34 64 GLU B CA 1
ATOM 1521 C C . GLU B 1 64 ? 6.427 2.088 14.917 1 73.34 64 GLU B C 1
ATOM 1523 O O . GLU B 1 64 ? 5.208 2.216 15.048 1 73.34 64 GLU B O 1
ATOM 1528 N N . ASP B 1 65 ? 7.304 2.744 15.63 1 81.94 65 ASP B N 1
ATOM 1529 C CA . ASP B 1 65 ? 6.888 3.691 16.66 1 81.94 65 ASP B CA 1
ATOM 1530 C C . ASP B 1 65 ? 6.111 4.857 16.053 1 81.94 65 ASP B C 1
ATOM 1532 O O . ASP B 1 65 ? 5.116 5.31 16.622 1 81.94 65 ASP B O 1
ATOM 1536 N N . ASP B 1 66 ? 6.53 5.291 14.934 1 84.59 66 ASP B N 1
ATOM 1537 C CA . ASP B 1 66 ? 5.871 6.424 14.291 1 84.59 66 ASP B CA 1
ATOM 1538 C C . ASP B 1 66 ? 4.523 6.013 13.702 1 84.59 66 ASP B C 1
ATOM 1540 O O . ASP B 1 66 ? 3.571 6.796 13.712 1 84.59 66 ASP B O 1
ATOM 1544 N N . GLN B 1 67 ? 4.509 4.827 13.256 1 79.54 67 GLN B N 1
ATOM 1545 C CA . GLN B 1 67 ? 3.238 4.291 12.778 1 79.54 67 GLN B CA 1
ATOM 1546 C C . GLN B 1 67 ? 2.219 4.199 13.91 1 79.54 67 GLN B C 1
ATOM 1548 O O . GLN B 1 67 ? 1.074 4.628 13.759 1 79.54 67 GLN B O 1
ATOM 1553 N N . GLN B 1 68 ? 2.697 3.702 14.938 1 79.55 68 GLN B N 1
ATOM 1554 C CA . GLN B 1 68 ? 1.822 3.549 16.096 1 79.55 68 GLN B CA 1
ATOM 1555 C C . GLN B 1 68 ? 1.342 4.905 16.605 1 79.55 68 GLN B C 1
ATOM 1557 O O . GLN B 1 68 ? 0.158 5.079 16.901 1 79.55 68 GLN B O 1
ATOM 1562 N N . TRP B 1 69 ? 2.228 5.774 16.722 1 87.64 69 TRP B N 1
ATOM 1563 C CA . TRP B 1 69 ? 1.867 7.115 17.17 1 87.64 69 TRP B CA 1
ATOM 1564 C C . TRP B 1 69 ? 0.854 7.751 16.224 1 87.64 69 TRP B C 1
ATOM 1566 O O . TRP B 1 69 ? -0.106 8.385 16.667 1 87.64 69 TRP B O 1
ATOM 1576 N N . THR B 1 70 ? 1.118 7.662 14.966 1 86.29 70 THR B N 1
ATOM 1577 C CA . THR B 1 70 ? 0.214 8.23 13.972 1 86.29 70 THR B CA 1
ATOM 1578 C C . THR B 1 70 ? -1.195 7.669 14.139 1 86.29 70 THR B C 1
ATOM 1580 O O . THR B 1 70 ? -2.171 8.422 14.148 1 86.29 70 THR B O 1
ATOM 1583 N N . GLN B 1 71 ? -1.29 6.426 14.365 1 80.22 71 GLN B N 1
ATOM 1584 C CA . GLN B 1 71 ? -2.583 5.754 14.449 1 80.22 71 GLN B CA 1
ATOM 1585 C C . GLN B 1 71 ? -3.271 6.048 15.779 1 80.22 71 GLN B C 1
ATOM 1587 O O . GLN B 1 71 ? -4.483 6.266 15.822 1 80.22 71 GLN B O 1
ATOM 1592 N N . GLU B 1 72 ? -2.526 6.145 16.735 1 81.91 72 GLU B N 1
ATOM 1593 C CA . GLU B 1 72 ? -3.125 6.152 18.066 1 81.91 72 GLU B CA 1
ATOM 1594 C C . GLU B 1 72 ? -3.265 7.575 18.6 1 81.91 72 GLU B C 1
ATOM 1596 O O . GLU B 1 72 ? -4.082 7.833 19.487 1 81.91 72 GLU B O 1
ATOM 1601 N N . GLU B 1 73 ? -2.457 8.369 18.121 1 88.06 73 GLU B N 1
ATOM 1602 C CA . GLU B 1 73 ? -2.462 9.715 18.686 1 88.06 73 GLU B CA 1
ATOM 1603 C C . GLU B 1 73 ? -2.867 10.751 17.641 1 88.06 73 GLU B C 1
ATOM 1605 O O . GLU B 1 73 ? -3.72 11.602 17.901 1 88.06 73 GLU B O 1
ATOM 1610 N N . TRP B 1 74 ? -2.305 10.709 16.527 1 89.99 74 TRP B N 1
ATOM 1611 C CA . TRP B 1 74 ? -2.529 11.75 15.53 1 89.99 74 TRP B CA 1
ATOM 1612 C C . TRP B 1 74 ? -3.879 11.567 14.844 1 89.99 74 TRP B C 1
ATOM 1614 O O . TRP B 1 74 ? -4.642 12.525 14.694 1 89.99 74 TRP B O 1
ATOM 1624 N N . HIS B 1 75 ? -4.171 10.379 14.475 1 84.76 75 HIS B N 1
ATOM 1625 C CA . HIS B 1 75 ? -5.392 10.119 13.722 1 84.76 75 HIS B CA 1
ATOM 1626 C C . HIS B 1 75 ? -6.627 10.543 14.511 1 84.76 75 HIS B C 1
ATOM 1628 O O . HIS B 1 75 ? -7.498 11.237 13.983 1 84.76 75 HIS B O 1
ATOM 1634 N N . PRO B 1 76 ? -6.681 10.155 15.708 1 84.36 76 PRO B N 1
ATOM 1635 C CA . PRO B 1 76 ? -7.856 10.584 16.47 1 84.36 76 PRO B CA 1
ATOM 1636 C C . PRO B 1 76 ? -8.019 12.102 16.498 1 84.36 76 PRO B C 1
ATOM 1638 O O . PRO B 1 76 ? -9.141 12.607 16.409 1 84.36 76 PRO B O 1
ATOM 1641 N N . ARG B 1 77 ? -6.965 12.774 16.614 1 89.22 77 ARG B N 1
ATOM 1642 C CA . ARG B 1 77 ? -7.016 14.233 16.595 1 89.22 77 ARG B CA 1
ATOM 1643 C C . ARG B 1 77 ? -7.435 14.749 15.223 1 89.22 77 ARG B C 1
ATOM 1645 O O . ARG B 1 77 ? -8.194 15.716 15.122 1 89.22 77 ARG B O 1
ATOM 1652 N N . ALA B 1 78 ? -6.952 14.164 14.207 1 87.07 78 ALA B N 1
ATOM 1653 C CA . ALA B 1 78 ? -7.3 14.55 12.842 1 87.07 78 ALA B CA 1
ATOM 1654 C C . ALA B 1 78 ? -8.785 14.323 12.57 1 87.07 78 ALA B C 1
ATOM 1656 O O . ALA B 1 78 ? -9.439 15.151 11.932 1 87.07 78 ALA B O 1
ATOM 1657 N N . PHE B 1 79 ? -9.296 13.303 13.133 1 81.58 79 PHE B N 1
ATOM 1658 C CA . PHE B 1 79 ? -10.686 12.939 12.885 1 81.58 79 PHE B CA 1
ATOM 1659 C C . PHE B 1 79 ? -11.632 13.861 13.645 1 81.58 79 PHE B C 1
ATOM 1661 O O . PHE B 1 79 ? -12.805 13.986 13.288 1 81.58 79 PHE B O 1
ATOM 1668 N N . GLU B 1 80 ? -11.089 14.399 14.627 1 84.61 80 GLU B N 1
ATOM 1669 C CA . GLU B 1 80 ? -11.892 15.338 15.404 1 84.61 80 GLU B CA 1
ATOM 1670 C C . GLU B 1 80 ? -11.854 16.736 14.793 1 84.61 80 GLU B C 1
ATOM 1672 O O . GLU B 1 80 ? -12.602 17.622 15.209 1 84.61 80 GLU B O 1
ATOM 1677 N N . SER B 1 81 ? -11.052 16.829 13.826 1 88.52 81 SER B N 1
ATOM 1678 C CA . SER B 1 81 ? -10.96 18.116 13.145 1 88.52 81 SER B CA 1
ATOM 1679 C C . SER B 1 81 ? -11.939 18.196 11.979 1 88.52 81 SER B C 1
ATOM 1681 O O . SER B 1 81 ? -12.835 17.358 11.856 1 88.52 81 SER B O 1
ATOM 1683 N N . SER B 1 82 ? -11.785 19.199 11.177 1 90 82 SER B N 1
ATOM 1684 C CA . SER B 1 82 ? -12.664 19.404 10.03 1 90 82 SER B CA 1
ATOM 1685 C C . SER B 1 82 ? -12.214 18.572 8.834 1 90 82 SER B C 1
ATOM 1687 O O . SER B 1 82 ? -12.886 1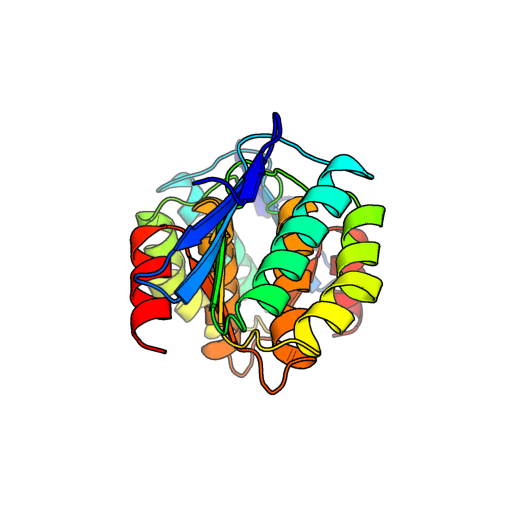8.548 7.8 1 90 82 SER B O 1
ATOM 1689 N N . LEU B 1 83 ? -11.156 17.87 8.927 1 89.59 83 LEU B N 1
ATOM 1690 C CA . LEU B 1 83 ? -10.609 17.106 7.811 1 89.59 83 LEU B CA 1
ATOM 1691 C C . LEU B 1 83 ? -11.562 15.989 7.399 1 89.59 83 LEU B C 1
ATOM 1693 O O . LEU B 1 83 ? -12.02 15.215 8.242 1 89.59 83 LEU B O 1
ATOM 1697 N N . SER B 1 84 ? -11.819 15.912 6.104 1 84.7 84 SER B N 1
ATOM 1698 C CA . SER B 1 84 ? -12.746 14.896 5.617 1 84.7 84 SER B CA 1
ATOM 1699 C C . SER B 1 84 ? -12.199 14.197 4.377 1 84.7 84 SER B C 1
ATOM 1701 O O . SER B 1 84 ? -12.567 13.057 4.088 1 84.7 84 SER B O 1
ATOM 1703 N N . ASN B 1 85 ? -11.323 14.881 3.628 1 86.39 85 ASN B N 1
ATOM 1704 C CA . ASN B 1 85 ? -10.751 14.332 2.403 1 86.39 85 ASN B CA 1
ATOM 1705 C C . ASN B 1 85 ? -9.226 14.337 2.445 1 86.39 85 ASN B C 1
ATOM 1707 O O . ASN B 1 85 ? -8.605 15.399 2.504 1 86.39 85 ASN B O 1
ATOM 1711 N N . MET B 1 86 ? -8.693 13.137 2.423 1 88.27 86 MET B N 1
ATOM 1712 C CA . MET B 1 86 ? -7.238 13.023 2.477 1 88.27 86 MET B CA 1
ATOM 1713 C C . MET B 1 86 ? -6.696 12.367 1.212 1 88.27 86 MET B C 1
ATOM 1715 O O . MET B 1 86 ? -7.02 11.216 0.917 1 88.27 86 MET B O 1
ATOM 1719 N N . ALA B 1 87 ? -5.94 13.101 0.448 1 87.18 87 ALA B N 1
ATOM 1720 C CA . ALA B 1 87 ? -5.244 12.582 -0.727 1 87.18 87 ALA B CA 1
ATOM 1721 C C . ALA B 1 87 ? -3.781 12.284 -0.411 1 87.18 87 ALA B C 1
ATOM 1723 O O . ALA B 1 87 ? -3.046 13.165 0.041 1 87.18 87 ALA B O 1
ATOM 1724 N N . ILE B 1 88 ? -3.404 11.092 -0.638 1 86.48 88 ILE B N 1
ATOM 1725 C CA . ILE B 1 88 ? -2.049 10.646 -0.336 1 86.48 88 ILE B CA 1
ATOM 1726 C C . ILE B 1 88 ? -1.317 10.305 -1.632 1 86.48 88 ILE B C 1
ATOM 1728 O O . ILE B 1 88 ? -1.77 9.455 -2.403 1 86.48 88 ILE B O 1
ATOM 1732 N N . VAL B 1 89 ? -0.21 10.991 -1.849 1 86.29 89 VAL B N 1
ATOM 1733 C CA . VAL B 1 89 ? 0.603 10.705 -3.026 1 86.29 89 VAL B CA 1
ATOM 1734 C C . VAL B 1 89 ? 1.759 9.782 -2.644 1 86.29 89 VAL B C 1
ATOM 1736 O O . VAL B 1 89 ? 2.552 10.105 -1.756 1 86.29 89 VAL B O 1
ATOM 1739 N N . GLN B 1 90 ? 1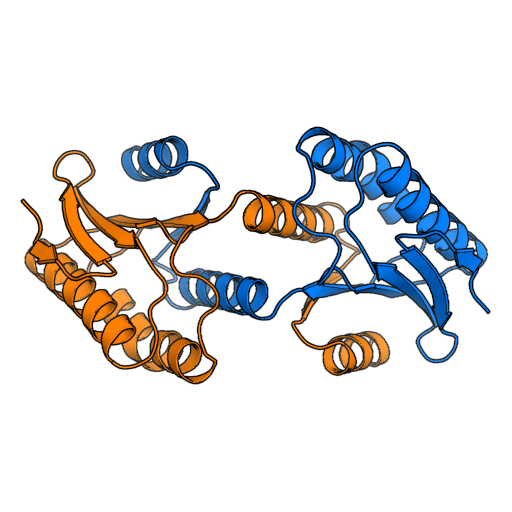.776 8.659 -3.287 1 79.54 90 GLN B N 1
ATOM 1740 C CA . GLN B 1 90 ? 2.767 7.619 -3.032 1 79.54 90 GLN B CA 1
ATOM 1741 C C . GLN B 1 90 ? 3.575 7.308 -4.288 1 79.54 90 GLN B C 1
ATOM 1743 O O . GLN B 1 90 ? 3.141 7.61 -5.402 1 79.54 90 GLN B O 1
ATOM 1748 N N . PRO B 1 91 ? 4.722 6.738 -4.041 1 72.63 91 PRO B N 1
ATOM 1749 C CA . PRO B 1 91 ? 5.451 6.273 -5.224 1 72.63 91 PRO B CA 1
ATOM 1750 C C . PRO B 1 91 ? 4.621 5.334 -6.097 1 72.63 91 PRO B C 1
ATOM 1752 O O . PRO B 1 91 ? 3.811 4.56 -5.58 1 72.63 91 PRO B O 1
ATOM 1755 N N . GLU B 1 92 ? 4.82 5.483 -7.333 1 69.45 92 GLU B N 1
ATOM 1756 C CA . GLU B 1 92 ? 4.089 4.685 -8.312 1 69.45 92 GLU B CA 1
ATOM 1757 C C . GLU B 1 92 ? 4.132 3.201 -7.958 1 69.45 92 GLU B C 1
ATOM 1759 O O . GLU B 1 92 ? 3.134 2.493 -8.108 1 69.45 92 GLU B O 1
ATOM 1764 N N . SER B 1 93 ? 5.197 2.77 -7.431 1 63.67 93 SER B N 1
ATOM 1765 C CA . SER B 1 93 ? 5.377 1.359 -7.102 1 63.67 93 SER B CA 1
ATOM 1766 C C . SER B 1 93 ? 4.423 0.923 -5.995 1 63.67 93 SER B C 1
ATOM 1768 O O . SER B 1 93 ? 3.907 -0.196 -6.019 1 63.67 93 SER B O 1
ATOM 1770 N N . VAL B 1 94 ? 4.095 1.78 -5.092 1 63.33 94 VAL B N 1
ATOM 1771 C CA . VAL B 1 94 ? 3.188 1.489 -3.986 1 63.33 94 VAL B CA 1
ATOM 1772 C C . VAL B 1 94 ? 1.75 1.445 -4.496 1 63.33 94 VAL B C 1
ATOM 1774 O O . VAL B 1 94 ? 0.994 0.528 -4.163 1 63.33 94 VAL B O 1
ATOM 1777 N N . VAL B 1 95 ? 1.381 2.365 -5.342 1 64.13 95 VAL B N 1
ATOM 1778 C CA . VAL B 1 95 ? 0.03 2.472 -5.883 1 64.13 95 VAL B CA 1
ATOM 1779 C C . VAL B 1 95 ? -0.275 1.256 -6.755 1 64.13 95 VAL B C 1
ATOM 1781 O O . VAL B 1 95 ? -1.356 0.671 -6.66 1 64.13 95 VAL B O 1
ATOM 1784 N N . ALA B 1 96 ? 0.62 0.945 -7.496 1 59.42 96 ALA B N 1
ATOM 1785 C CA . ALA B 1 96 ? 0.464 -0.217 -8.368 1 59.42 96 ALA B CA 1
ATOM 1786 C C . ALA B 1 96 ? 0.207 -1.482 -7.556 1 59.42 96 ALA B C 1
ATOM 1788 O O . ALA B 1 96 ? -0.677 -2.274 -7.891 1 59.42 96 ALA B O 1
ATOM 1789 N N . ASN B 1 97 ? 0.849 -1.587 -6.482 1 59.48 97 ASN B N 1
ATOM 1790 C CA . ASN B 1 97 ? 0.716 -2.774 -5.644 1 59.48 97 ASN B CA 1
ATOM 1791 C C . ASN B 1 97 ? -0.634 -2.809 -4.932 1 59.48 97 ASN B C 1
ATOM 1793 O O . ASN B 1 97 ? -1.254 -3.868 -4.82 1 59.48 97 ASN B O 1
ATOM 1797 N N . LEU B 1 98 ? -1.054 -1.726 -4.537 1 60.66 98 LEU B N 1
ATOM 1798 C CA . LEU B 1 98 ? -2.357 -1.62 -3.89 1 60.66 98 LEU B CA 1
ATOM 1799 C C . LEU B 1 98 ? -3.479 -1.941 -4.871 1 60.66 98 LEU B C 1
ATOM 1801 O O . LEU B 1 98 ? -4.438 -2.631 -4.52 1 60.66 98 LEU B O 1
ATOM 1805 N N . SER B 1 99 ? -3.368 -1.352 -6.001 1 57.43 99 SER B N 1
ATOM 1806 C CA . SER B 1 99 ? -4.39 -1.587 -7.016 1 57.43 99 SER B CA 1
ATOM 1807 C C . SER B 1 99 ? -4.528 -3.074 -7.327 1 57.43 99 SER B C 1
ATOM 1809 O O . SER B 1 99 ? -5.641 -3.577 -7.495 1 57.43 99 SER B O 1
ATOM 1811 N N . VAL B 1 100 ? -3.514 -3.646 -7.4 1 51.62 100 VAL B N 1
ATOM 1812 C CA . VAL B 1 100 ? -3.529 -5.078 -7.681 1 51.62 100 VAL B CA 1
ATOM 1813 C C . VAL B 1 100 ? -4.239 -5.819 -6.551 1 51.62 100 VAL B C 1
ATOM 1815 O O . VAL B 1 100 ? -5.086 -6.681 -6.8 1 51.62 100 VAL B O 1
ATOM 1818 N N . GLU B 1 101 ? -3.931 -5.358 -5.44 1 52.12 101 GLU B N 1
ATOM 1819 C CA . GLU B 1 101 ? -4.534 -5.981 -4.266 1 52.12 101 GLU B CA 1
ATOM 1820 C C . GLU B 1 101 ? -6.044 -5.761 -4.239 1 52.12 101 GLU B C 1
ATOM 1822 O O . GLU B 1 101 ? -6.806 -6.685 -3.943 1 52.12 101 GLU B O 1
ATOM 1827 N N . ASP B 1 102 ? -6.379 -4.583 -4.505 1 55.75 102 ASP B N 1
ATOM 1828 C CA . ASP B 1 102 ? -7.795 -4.232 -4.505 1 55.75 102 ASP B CA 1
ATOM 1829 C C . ASP B 1 102 ? -8.555 -5.015 -5.573 1 55.75 102 ASP B C 1
ATOM 1831 O O . ASP B 1 102 ? -9.682 -5.459 -5.341 1 55.75 102 ASP B O 1
ATOM 1835 N N . LEU B 1 103 ? -8.042 -5.044 -6.69 1 49.3 103 LEU B N 1
ATOM 1836 C CA . LEU B 1 103 ? -8.681 -5.764 -7.786 1 49.3 103 LEU B CA 1
ATOM 1837 C C . LEU B 1 103 ? -8.835 -7.243 -7.448 1 49.3 103 LEU B C 1
ATOM 1839 O O . LEU B 1 103 ? -9.885 -7.836 -7.702 1 49.3 103 LEU B O 1
ATOM 1843 N N . VAL B 1 104 ? -7.865 -7.742 -6.94 1 50.46 104 VAL B N 1
ATOM 1844 C CA . VAL B 1 104 ? -7.91 -9.156 -6.582 1 50.46 104 VAL B CA 1
ATOM 1845 C C . VAL B 1 104 ? -9.022 -9.396 -5.563 1 50.46 104 VAL B C 1
ATOM 1847 O O . VAL B 1 104 ? -9.781 -10.362 -5.679 1 50.46 104 VAL B O 1
ATOM 1850 N N . GLN B 1 105 ? -9.207 -8.486 -4.693 1 52.39 105 GLN B N 1
ATOM 1851 C CA . GLN B 1 105 ? -10.258 -8.599 -3.686 1 52.39 105 GLN B CA 1
ATOM 1852 C C . GLN B 1 105 ? -11.641 -8.49 -4.321 1 52.39 105 GLN B C 1
ATOM 1854 O O . GLN B 1 105 ? -12.58 -9.167 -3.896 1 52.39 105 GLN B O 1
ATOM 1859 N N . GLU B 1 106 ? -11.818 -7.637 -5.357 1 50.83 106 GLU B N 1
ATOM 1860 C CA . GLU B 1 106 ? -13.116 -7.374 -5.97 1 50.83 106 GLU B CA 1
ATOM 1861 C C . GLU B 1 106 ? -13.533 -8.516 -6.892 1 50.83 106 GLU B C 1
ATOM 1863 O O . GLU B 1 106 ? -14.703 -8.904 -6.918 1 50.83 106 GLU B O 1
ATOM 1868 N N . VAL B 1 107 ? -12.753 -8.776 -7.869 1 48.76 107 VAL B N 1
ATOM 1869 C CA . VAL B 1 107 ? -13.143 -9.742 -8.891 1 48.76 107 VAL B CA 1
ATOM 1870 C C . VAL B 1 107 ? -13.309 -11.123 -8.259 1 48.76 107 VAL B C 1
ATOM 1872 O O . VAL B 1 107 ? -14.129 -11.925 -8.713 1 48.76 107 VAL B O 1
ATOM 1875 N N . GLY B 1 108 ? -12.569 -11.414 -7.348 1 51.55 108 GLY B N 1
ATOM 1876 C CA . GLY B 1 108 ? -12.673 -12.75 -6.784 1 51.55 108 GLY B CA 1
ATOM 1877 C C . GLY B 1 108 ? -13.433 -12.787 -5.471 1 51.55 108 GLY B C 1
ATOM 1878 O O . GLY B 1 108 ? -12.827 -12.828 -4.398 1 51.55 108 GLY B O 1
ATOM 1879 N N . SER B 1 109 ? -14.765 -12.318 -5.749 1 56.04 109 SER B N 1
ATOM 1880 C CA . SER B 1 109 ? -15.618 -12.397 -4.568 1 56.04 109 SER B CA 1
ATOM 1881 C C . SER B 1 109 ? -15.267 -13.611 -3.713 1 56.04 109 SER B C 1
ATOM 1883 O O . SER B 1 109 ? -15.484 -13.605 -2.499 1 56.04 109 SER B O 1
ATOM 1885 N N . ASN B 1 110 ? -14.519 -14.477 -4.465 1 64.87 110 ASN B N 1
ATOM 1886 C CA . ASN B 1 110 ? -14.203 -15.688 -3.714 1 64.87 110 ASN B CA 1
ATOM 1887 C C . ASN B 1 110 ? -12.727 -15.74 -3.329 1 64.87 110 ASN B C 1
ATOM 1889 O O . ASN B 1 110 ? -12.231 -16.781 -2.893 1 64.87 110 ASN B O 1
ATOM 1893 N N . THR B 1 111 ? -12.084 -14.666 -3.655 1 74.06 111 THR B N 1
ATOM 1894 C CA . THR B 1 111 ? -10.668 -14.632 -3.306 1 74.06 111 THR B CA 1
ATOM 1895 C C . THR B 1 111 ? -10.393 -13.549 -2.268 1 74.06 111 THR B C 1
ATOM 1897 O O . THR B 1 111 ? -10.876 -12.422 -2.396 1 74.06 111 THR B O 1
ATOM 1900 N N . THR B 1 112 ? -9.849 -13.901 -1.171 1 75.13 112 THR B N 1
ATOM 1901 C CA . THR B 1 112 ? -9.447 -12.968 -0.124 1 75.13 112 THR B CA 1
ATOM 1902 C C . THR B 1 112 ? -7.942 -12.723 -0.166 1 75.13 112 THR B C 1
ATOM 1904 O O . THR B 1 112 ? -7.16 -13.661 -0.336 1 75.13 112 THR B O 1
ATOM 1907 N N . SER B 1 113 ? -7.583 -11.448 -0.195 1 79.96 113 SER B N 1
ATOM 1908 C CA . SER B 1 113 ? -6.167 -11.1 -0.151 1 79.96 113 SER B CA 1
ATOM 1909 C C . SER B 1 113 ? -5.824 -10.335 1.123 1 79.96 113 SER B C 1
ATOM 1911 O O . SER B 1 113 ? -6.627 -9.535 1.607 1 79.96 113 SER B O 1
ATOM 1913 N N . ARG B 1 114 ? -4.65 -10.662 1.645 1 77.41 114 ARG B N 1
ATOM 1914 C CA . ARG B 1 114 ? -4.139 -9.928 2.798 1 77.41 114 ARG B CA 1
ATOM 1915 C C . ARG B 1 114 ? -2.669 -9.567 2.609 1 77.41 114 ARG B C 1
ATOM 1917 O O . ARG B 1 114 ? -1.891 -10.365 2.083 1 77.41 114 ARG B O 1
ATOM 1924 N N . ILE B 1 115 ? -2.298 -8.391 3.097 1 78.76 115 ILE B N 1
ATOM 1925 C CA . ILE B 1 115 ? -0.939 -7.878 2.967 1 78.76 115 ILE B CA 1
ATOM 1926 C C . ILE B 1 115 ? -0.216 -7.987 4.308 1 78.76 115 ILE B C 1
ATOM 1928 O O . ILE B 1 115 ? -0.792 -7.688 5.357 1 78.76 115 ILE B O 1
ATOM 1932 N N . PHE B 1 116 ? 1.048 -8.449 4.156 1 80.5 116 PHE B N 1
ATOM 1933 C CA . PHE B 1 116 ? 1.89 -8.638 5.331 1 80.5 116 PHE B CA 1
ATOM 1934 C C . PHE B 1 116 ? 3.26 -8.002 5.124 1 80.5 116 PHE B C 1
ATOM 1936 O O . PHE B 1 116 ? 3.701 -7.823 3.987 1 80.5 116 PHE B O 1
ATOM 1943 N N . ASP B 1 117 ? 3.931 -7.65 6.203 1 82.11 117 ASP B N 1
ATOM 1944 C CA . ASP B 1 117 ? 5.319 -7.21 6.098 1 82.11 117 ASP B CA 1
ATOM 1945 C C . ASP B 1 117 ? 6.278 -8.299 6.573 1 82.11 117 ASP B C 1
ATOM 1947 O O . ASP B 1 117 ? 7.492 -8.089 6.615 1 82.11 117 ASP B O 1
ATOM 1951 N N . ASP B 1 118 ? 5.629 -9.42 6.912 1 85.4 118 ASP B N 1
ATOM 1952 C CA . ASP B 1 118 ? 6.385 -10.545 7.452 1 85.4 118 ASP B CA 1
ATOM 1953 C C . ASP B 1 118 ? 5.909 -11.866 6.851 1 85.4 118 ASP B C 1
ATOM 1955 O O . ASP B 1 118 ? 4.708 -12.141 6.816 1 85.4 118 ASP B O 1
ATOM 1959 N N . ARG B 1 119 ? 6.902 -12.656 6.519 1 91.25 119 ARG B N 1
ATOM 1960 C CA . ARG B 1 119 ? 6.564 -13.907 5.849 1 91.25 119 ARG B CA 1
ATOM 1961 C C . ARG B 1 119 ? 5.907 -14.887 6.816 1 91.25 119 ARG B C 1
ATOM 1963 O O . ARG B 1 119 ? 4.982 -15.61 6.442 1 91.25 119 ARG B O 1
ATOM 1970 N N . ASP B 1 120 ? 6.365 -14.88 7.992 1 91.98 120 ASP B N 1
ATOM 1971 C CA . ASP B 1 120 ? 5.813 -15.806 8.975 1 91.98 120 ASP B CA 1
ATOM 1972 C C . ASP B 1 120 ? 4.353 -15.476 9.281 1 91.98 120 ASP B C 1
ATOM 1974 O O . ASP B 1 120 ? 3.525 -16.377 9.427 1 91.98 120 ASP B O 1
ATOM 1978 N N . ASP B 1 121 ? 4.065 -14.22 9.344 1 88.98 121 ASP B N 1
ATOM 1979 C CA . ASP B 1 121 ? 2.684 -13.799 9.559 1 88.98 121 ASP B CA 1
ATOM 1980 C C . ASP B 1 121 ? 1.8 -14.193 8.378 1 88.98 121 ASP B C 1
ATOM 1982 O O . ASP B 1 121 ? 0.663 -14.63 8.565 1 88.98 121 ASP B O 1
ATOM 1986 N N . ALA B 1 122 ? 2.303 -14.058 7.207 1 89.87 122 ALA B N 1
ATOM 1987 C CA . ALA B 1 122 ? 1.58 -14.442 5.997 1 89.87 122 ALA B CA 1
ATOM 1988 C C . ALA B 1 122 ? 1.283 -15.939 5.987 1 89.87 122 ALA B C 1
ATOM 1990 O O . ALA B 1 122 ? 0.156 -16.352 5.705 1 89.87 122 ALA B O 1
ATOM 1991 N N . ARG B 1 123 ? 2.277 -16.654 6.368 1 94.52 123 ARG B N 1
ATOM 1992 C CA . ARG B 1 123 ? 2.113 -18.103 6.424 1 94.52 123 ARG B CA 1
ATOM 1993 C C . ARG B 1 123 ? 1.084 -18.498 7.478 1 94.52 123 ARG B C 1
ATOM 1995 O O . ARG B 1 123 ? 0.261 -19.386 7.247 1 94.52 123 ARG B O 1
ATOM 2002 N N . GLY B 1 124 ? 1.229 -17.85 8.642 1 91.72 124 GLY B N 1
ATOM 2003 C CA . GLY B 1 124 ? 0.259 -18.104 9.695 1 91.72 124 GLY B CA 1
ATOM 2004 C C . GLY B 1 124 ? -1.174 -17.865 9.257 1 91.72 124 GLY B C 1
ATOM 2005 O O . GLY B 1 124 ? -2.062 -18.664 9.561 1 91.72 124 GLY B O 1
ATOM 2006 N N . TRP B 1 125 ? -1.422 -16.86 8.543 1 90.43 125 TRP B N 1
ATOM 2007 C CA . TRP B 1 125 ? -2.75 -16.51 8.051 1 90.43 125 TRP B CA 1
ATOM 2008 C C . TRP B 1 125 ? -3.257 -17.553 7.061 1 90.43 125 TRP B C 1
ATOM 2010 O O . TRP B 1 125 ? -4.422 -17.955 7.114 1 90.43 125 TRP B O 1
ATOM 2020 N N . LEU B 1 126 ? -2.397 -18.06 6.19 1 93.31 126 LEU B N 1
ATOM 2021 C CA . LEU B 1 126 ? -2.789 -19.049 5.192 1 93.31 126 LEU B CA 1
ATOM 2022 C C . LEU B 1 126 ? -3.14 -20.378 5.852 1 93.31 126 LEU B C 1
ATOM 2024 O O . LEU B 1 126 ? -4.031 -21.091 5.386 1 93.31 126 LEU B O 1
ATOM 2028 N N . ARG B 1 127 ? -2.464 -20.655 6.952 1 92.93 127 ARG B N 1
ATOM 2029 C CA . ARG B 1 127 ? -2.711 -21.911 7.654 1 92.93 127 ARG B CA 1
ATOM 2030 C C . ARG B 1 127 ? -4.103 -21.925 8.277 1 92.93 127 ARG B C 1
ATOM 2032 O O . ARG B 1 127 ? -4.674 -22.992 8.509 1 92.93 127 ARG B O 1
ATOM 2039 N N . GLU B 1 128 ? -4.59 -20.731 8.53 1 88.82 128 GLU B N 1
ATOM 2040 C CA . GLU B 1 128 ? -5.875 -20.61 9.212 1 88.82 128 GLU B CA 1
ATOM 2041 C C . GLU B 1 128 ? -7.033 -20.656 8.219 1 88.82 128 GLU B C 1
ATOM 2043 O O . GLU B 1 128 ? -8.2 -20.608 8.616 1 88.82 128 GLU B O 1
ATOM 2048 N N . GLN B 1 129 ? -6.745 -20.75 6.967 1 83.44 129 GLN B N 1
ATOM 2049 C CA . GLN B 1 129 ? -7.797 -20.753 5.956 1 83.44 129 GLN B CA 1
ATOM 2050 C C . GLN B 1 129 ? -8.297 -22.17 5.687 1 83.44 129 GLN B C 1
ATOM 2052 O O . GLN B 1 129 ? -7.556 -23.139 5.863 1 83.44 129 GLN B O 1
#

InterPro domains:
  IPR021866 SpoIIAA-like [PF11964] (22-127)

Sequence (258 aa):
MAHYESDVLTVEWDSSLEAVVMNWHDFATGETYREGLNAGLDLAIEKGAANWLADLRDLGTLSEDDQQWTQEEWHPRAFESSLSNMAIVQPESVVANLSVEDLVQEVGSNTTSRIFDDRDDARGWLREQMAHYESDVLTVEWDSSLEAVVMNWHDFATGETYREGLNAGLDLAIEKGAANWLADLRDLGTLSEDDQQWTQEEWHPRAFESSLSNMAIVQPESVVANLSVEDLVQEVGSNTTSRIFDDRDDARGWLREQ